Protein AF-A0A2E3C008-F1 (afdb_monomer_lite)

Secondary structure (DSSP, 8-state):
----B---TTSTTTTTTTHHHHHHHHHHHHHHHHT--PPTTEEEEEEEE--GGGGGGSSS--TTGGGGTS-HHHHHHHHH-TT-EEEEEEEE--HHHHTTPPPHHHHHTGGG--EEETTTTEEE-SSSSEEEEEEESPPB---TTHHHHHHTTTTTS-HHHHHHHS--HHHHHHHHHHHHHHHHHHHHHHHTT-EEEEEEE----TT-HHHHHH-TTTT-HHHHHHTTT-TTEEEEEEEEETTEEEEEETTT--EEESSSGGG----S----SSS-----------

Structure (mmCIF, N/CA/C/O backbone):
data_AF-A0A2E3C008-F1
#
_entry.id   AF-A0A2E3C008-F1
#
loop_
_atom_site.group_PDB
_atom_site.id
_atom_site.type_symbol
_atom_site.label_atom_id
_atom_site.label_alt_id
_atom_site.label_comp_id
_atom_site.label_asym_id
_atom_site.label_entity_id
_atom_site.label_seq_id
_atom_site.pdbx_PDB_ins_code
_atom_site.Cartn_x
_atom_site.Cartn_y
_atom_site.Cartn_z
_atom_site.occupancy
_atom_site.B_iso_or_equiv
_atom_site.auth_seq_id
_atom_site.auth_comp_id
_atom_site.auth_asym_id
_atom_site.auth_atom_id
_atom_site.pdbx_PDB_model_num
ATOM 1 N N . MET A 1 1 ? 19.161 6.432 -6.755 1.00 74.94 1 MET A N 1
ATOM 2 C CA . MET A 1 1 ? 18.291 5.270 -6.996 1.00 74.94 1 MET A CA 1
ATOM 3 C C . MET A 1 1 ? 17.769 5.395 -8.418 1.00 74.94 1 MET A C 1
ATOM 5 O O . MET A 1 1 ? 17.479 6.516 -8.822 1.00 74.94 1 MET A O 1
ATOM 9 N N . ASN A 1 2 ? 17.761 4.306 -9.181 1.00 74.88 2 ASN A N 1
ATOM 10 C CA . ASN A 1 2 ? 17.164 4.229 -10.506 1.00 74.88 2 ASN A CA 1
ATOM 11 C C . ASN A 1 2 ? 15.722 3.733 -10.330 1.00 74.88 2 ASN A C 1
ATOM 13 O O . ASN A 1 2 ? 14.885 4.522 -9.920 1.00 74.88 2 ASN A O 1
ATOM 17 N N . PHE A 1 3 ? 15.389 2.465 -10.551 1.00 72.88 3 PHE A N 1
ATOM 18 C CA . PHE A 1 3 ? 13.986 2.044 -10.687 1.00 72.88 3 PHE A CA 1
ATOM 19 C C . PHE A 1 3 ? 13.590 0.935 -9.697 1.00 72.88 3 PHE A C 1
ATOM 21 O O . PHE A 1 3 ? 13.658 -0.239 -10.052 1.00 72.88 3 PHE A O 1
ATOM 28 N N . PRO A 1 4 ? 13.144 1.238 -8.465 1.00 71.94 4 PRO A N 1
ATOM 29 C CA . PRO A 1 4 ? 12.906 0.210 -7.444 1.00 71.94 4 PRO A CA 1
ATOM 30 C C . PRO A 1 4 ? 11.565 -0.545 -7.597 1.00 71.94 4 PRO A C 1
ATOM 32 O O . PRO A 1 4 ? 11.074 -1.126 -6.632 1.00 71.94 4 PRO A O 1
ATOM 35 N N . PHE A 1 5 ? 10.951 -0.554 -8.785 1.00 73.25 5 PHE A N 1
ATOM 36 C CA . PHE A 1 5 ? 9.585 -1.052 -8.996 1.00 73.25 5 PHE A CA 1
ATOM 37 C C . PHE A 1 5 ? 9.497 -2.247 -9.935 1.00 73.25 5 PHE A C 1
ATOM 39 O O . PHE A 1 5 ? 10.283 -2.378 -10.874 1.00 73.25 5 PHE A O 1
ATOM 46 N N . TYR A 1 6 ? 8.435 -3.037 -9.758 1.00 66.81 6 TYR A N 1
ATOM 47 C CA . TYR A 1 6 ? 7.974 -3.960 -10.788 1.00 66.81 6 TYR A CA 1
ATOM 48 C C . TYR A 1 6 ? 7.188 -3.223 -11.881 1.00 66.81 6 TYR A C 1
ATOM 50 O O . TYR A 1 6 ? 6.370 -2.343 -11.605 1.00 66.81 6 TYR A O 1
ATOM 58 N N . LEU A 1 7 ? 7.376 -3.629 -13.134 1.00 62.34 7 LEU A N 1
ATOM 59 C CA . LEU A 1 7 ? 6.647 -3.084 -14.275 1.00 62.34 7 LEU A CA 1
ATOM 60 C C . LEU A 1 7 ? 5.269 -3.741 -14.410 1.00 62.34 7 LEU A C 1
ATOM 62 O O . LEU A 1 7 ? 5.155 -4.873 -14.884 1.00 62.34 7 LEU A O 1
ATOM 66 N N . TYR A 1 8 ? 4.202 -3.041 -14.015 1.00 58.16 8 TYR A N 1
ATOM 67 C CA . TYR A 1 8 ? 2.852 -3.580 -14.182 1.00 58.16 8 TYR A CA 1
ATOM 68 C C . TYR A 1 8 ? 2.479 -3.708 -15.666 1.00 58.16 8 TYR A C 1
ATOM 70 O O . TYR A 1 8 ? 2.581 -2.741 -16.420 1.00 58.16 8 TYR A O 1
ATOM 78 N N . PRO A 1 9 ? 1.989 -4.873 -16.108 1.00 48.56 9 PRO A N 1
ATOM 79 C CA . PRO A 1 9 ? 1.829 -5.180 -17.531 1.00 48.56 9 PRO A CA 1
ATOM 80 C C . PRO A 1 9 ? 0.544 -4.619 -18.164 1.00 48.56 9 PRO A C 1
ATOM 82 O O . PRO A 1 9 ? 0.090 -5.139 -19.180 1.00 48.56 9 PRO A O 1
ATOM 85 N N . ASN A 1 10 ? -0.070 -3.579 -17.593 1.00 43.66 10 ASN A N 1
ATOM 86 C CA . ASN A 1 10 ? -1.383 -3.129 -18.062 1.00 43.66 10 ASN A CA 1
ATOM 87 C C . ASN A 1 10 ? -1.314 -2.172 -19.266 1.00 43.66 10 ASN A C 1
ATOM 89 O O . ASN A 1 10 ? -2.293 -2.062 -19.999 1.00 43.66 10 ASN A O 1
ATOM 93 N N . GLN A 1 11 ? -0.164 -1.537 -19.532 1.00 44.97 11 GLN A N 1
ATOM 94 C CA . GLN A 1 11 ? 0.110 -0.838 -20.793 1.00 44.97 11 GLN A CA 1
ATOM 95 C C . GLN A 1 11 ? 1.609 -0.849 -21.116 1.00 44.97 11 GLN A C 1
ATOM 97 O O . GLN A 1 11 ? 2.462 -0.811 -20.228 1.00 44.97 11 GLN A O 1
ATOM 102 N N . VAL A 1 12 ? 1.928 -0.845 -22.410 1.00 39.41 12 VAL A N 1
ATOM 103 C CA . VAL A 1 12 ? 3.272 -0.520 -22.894 1.00 39.41 12 VAL A CA 1
ATOM 104 C C . VAL A 1 12 ? 3.573 0.907 -22.435 1.00 39.41 12 VAL A C 1
ATOM 106 O O . VAL A 1 12 ? 2.914 1.849 -22.855 1.00 39.41 12 VAL A O 1
ATOM 109 N N . LEU A 1 13 ? 4.553 1.056 -21.552 1.00 47.00 13 LEU A N 1
ATOM 110 C CA . LEU A 1 13 ? 5.081 2.337 -21.085 1.00 47.00 13 LEU A CA 1
ATOM 111 C C . LEU A 1 13 ? 4.307 3.132 -20.004 1.00 47.00 13 LEU A C 1
ATOM 113 O O . LEU A 1 13 ? 4.829 4.153 -19.563 1.00 47.00 13 LEU A O 1
ATOM 117 N N . SER A 1 14 ? 3.167 2.674 -19.463 1.00 48.69 14 SER A N 1
ATOM 118 C CA . SER A 1 14 ? 2.432 3.471 -18.445 1.00 48.69 14 SER A CA 1
ATOM 119 C C . SER A 1 14 ? 3.196 3.677 -17.133 1.00 48.69 14 SER A C 1
ATOM 121 O O . SER A 1 14 ? 3.098 4.736 -16.527 1.00 48.69 14 SER A O 1
ATOM 123 N N . GLY A 1 15 ? 4.002 2.699 -16.707 1.00 52.12 15 GLY A N 1
ATOM 124 C CA . GLY A 1 15 ? 4.862 2.829 -15.521 1.00 52.12 15 GLY A CA 1
ATOM 125 C C . GLY A 1 15 ? 6.078 3.749 -15.713 1.00 52.12 15 GLY A C 1
ATOM 126 O O . GLY A 1 15 ? 6.806 4.007 -14.761 1.00 52.12 15 GLY A O 1
ATOM 127 N N . TYR A 1 16 ? 6.315 4.228 -16.936 1.00 54.66 16 TYR A N 1
ATOM 128 C CA . TYR A 1 16 ? 7.542 4.923 -17.328 1.00 54.66 16 TYR A CA 1
ATOM 129 C C . TYR A 1 16 ? 7.324 6.419 -17.553 1.00 54.66 16 TYR A C 1
ATOM 131 O O . TYR A 1 16 ? 8.276 7.192 -17.530 1.00 54.66 16 TYR A O 1
ATOM 139 N N . THR A 1 17 ? 6.074 6.847 -17.746 1.00 63.66 17 THR A N 1
ATOM 140 C CA . THR A 1 17 ? 5.753 8.247 -18.045 1.00 63.66 17 THR A CA 1
ATOM 141 C C . THR A 1 17 ? 5.894 9.176 -16.841 1.00 63.66 17 THR A C 1
ATOM 143 O O . THR A 1 17 ? 6.022 10.379 -17.036 1.00 63.66 17 THR A O 1
ATOM 146 N N . ASP A 1 18 ? 5.880 8.643 -15.615 1.00 76.50 18 ASP A N 1
ATOM 147 C CA . ASP A 1 18 ? 5.876 9.439 -14.377 1.00 76.50 18 ASP A CA 1
ATOM 148 C C . ASP A 1 18 ? 6.958 9.025 -13.373 1.00 76.50 18 ASP A C 1
ATOM 150 O O . ASP A 1 18 ? 6.846 9.243 -12.169 1.00 76.50 18 ASP A O 1
ATOM 154 N N . TYR A 1 19 ? 8.018 8.397 -13.879 1.00 76.69 19 TYR A N 1
ATOM 155 C CA . TYR A 1 19 ? 9.065 7.775 -13.075 1.00 76.69 19 TYR A CA 1
ATOM 156 C C . TYR A 1 19 ? 9.669 8.701 -12.000 1.00 76.69 19 TYR A C 1
ATOM 158 O O . TYR A 1 19 ? 9.910 8.259 -10.879 1.00 76.69 19 TYR A O 1
ATOM 166 N N . GLU A 1 20 ? 9.884 9.984 -12.307 1.00 83.19 20 GLU A N 1
ATOM 167 C CA . GLU A 1 20 ? 10.426 10.940 -11.331 1.00 83.19 20 GLU A CA 1
ATOM 168 C C . GLU A 1 20 ? 9.477 11.179 -10.151 1.00 83.19 20 GLU A C 1
ATOM 170 O O . GLU A 1 20 ? 9.934 11.349 -9.021 1.00 83.19 20 GLU A O 1
ATOM 175 N N . GLU A 1 21 ? 8.166 11.193 -10.395 1.00 87.31 21 GLU A N 1
ATOM 176 C CA . GLU A 1 21 ? 7.171 11.331 -9.331 1.00 87.31 21 GLU A CA 1
ATOM 177 C C . GLU A 1 21 ? 7.057 10.035 -8.525 1.00 87.31 21 GLU A C 1
ATOM 179 O O . GLU A 1 21 ? 7.048 10.083 -7.297 1.00 87.31 21 GLU A O 1
ATOM 184 N N . TYR A 1 22 ? 7.073 8.876 -9.192 1.00 87.88 22 TYR A N 1
ATOM 185 C CA . TYR A 1 22 ? 7.093 7.574 -8.519 1.00 87.88 22 TYR A CA 1
ATOM 186 C C . TYR A 1 22 ? 8.293 7.424 -7.588 1.00 87.88 22 TYR A C 1
ATOM 188 O O . TYR A 1 22 ? 8.139 6.958 -6.462 1.00 87.88 22 TYR A O 1
ATOM 196 N N . LEU A 1 23 ? 9.477 7.876 -8.010 1.00 89.00 23 LEU A N 1
ATOM 197 C CA . LEU A 1 23 ? 10.670 7.827 -7.172 1.00 89.00 23 LEU A CA 1
ATOM 198 C C . LEU A 1 23 ? 10.492 8.644 -5.885 1.00 89.00 23 LEU A C 1
ATOM 200 O O . LEU A 1 23 ? 10.750 8.129 -4.798 1.00 89.00 23 LEU A O 1
ATOM 204 N N . LYS A 1 24 ? 9.986 9.880 -5.995 1.00 91.94 24 LYS A N 1
ATOM 205 C CA . LYS A 1 24 ? 9.714 10.744 -4.832 1.00 91.94 24 LYS A CA 1
ATOM 206 C C . LYS A 1 24 ? 8.688 10.126 -3.890 1.00 91.94 24 LYS A C 1
ATOM 208 O O . LYS A 1 24 ? 8.875 10.141 -2.678 1.00 91.94 24 LYS A O 1
ATOM 213 N N . GLU A 1 25 ? 7.603 9.585 -4.435 1.00 93.38 25 GLU A N 1
ATOM 214 C CA . GLU A 1 25 ? 6.541 8.968 -3.638 1.00 93.38 25 GLU A CA 1
ATOM 215 C C . GLU A 1 25 ? 7.001 7.676 -2.960 1.00 93.38 25 GLU A C 1
ATOM 217 O O . GLU A 1 25 ? 6.531 7.355 -1.871 1.00 93.38 25 GLU A O 1
ATOM 222 N N . THR A 1 26 ? 7.961 6.968 -3.546 1.00 93.94 26 THR A N 1
ATOM 223 C CA . THR A 1 26 ? 8.577 5.783 -2.942 1.00 93.94 26 THR A CA 1
ATOM 224 C C . THR A 1 26 ? 9.585 6.109 -1.864 1.00 93.94 26 THR A C 1
ATOM 226 O O . THR A 1 26 ? 9.612 5.425 -0.844 1.00 93.94 26 THR A O 1
ATOM 229 N N . GLU A 1 27 ? 10.379 7.159 -2.043 1.00 94.06 27 GLU A N 1
ATOM 230 C CA . GLU A 1 27 ? 11.218 7.684 -0.966 1.00 94.06 27 GLU A CA 1
ATOM 231 C C . GLU A 1 27 ? 10.348 8.170 0.199 1.00 94.06 27 GLU A C 1
ATOM 233 O O . GLU A 1 27 ? 10.627 7.842 1.350 1.00 94.06 27 GLU A O 1
ATOM 238 N N . ARG A 1 28 ? 9.241 8.872 -0.089 1.00 95.88 28 ARG A N 1
ATOM 239 C CA . ARG A 1 28 ? 8.270 9.280 0.934 1.00 95.88 28 ARG A CA 1
ATOM 240 C C . ARG A 1 28 ? 7.658 8.081 1.648 1.00 95.88 28 ARG A C 1
ATOM 242 O O . ARG A 1 28 ? 7.628 8.074 2.869 1.00 95.88 28 ARG A O 1
ATOM 249 N N . LEU A 1 29 ? 7.218 7.065 0.906 1.00 96.50 29 LEU A N 1
ATOM 250 C CA . LEU A 1 29 ? 6.712 5.823 1.485 1.00 96.50 29 LEU A CA 1
ATOM 251 C C . LEU A 1 29 ? 7.740 5.189 2.425 1.00 96.50 29 LEU A C 1
ATOM 253 O O . LEU A 1 29 ? 7.404 4.867 3.555 1.00 96.50 29 LEU A O 1
ATOM 257 N N . TYR A 1 30 ? 8.987 5.030 1.982 1.00 96.62 30 TYR A N 1
ATOM 258 C CA . TYR A 1 30 ? 10.035 4.442 2.812 1.00 96.62 30 TYR A CA 1
ATOM 259 C C . TYR A 1 30 ? 10.309 5.258 4.081 1.00 96.62 30 TYR A C 1
ATOM 261 O O . TYR A 1 30 ? 10.445 4.677 5.155 1.00 96.62 30 TYR A O 1
ATOM 269 N N . ASN A 1 31 ? 10.331 6.588 3.986 1.00 96.69 31 ASN A N 1
ATOM 270 C CA . ASN A 1 31 ? 10.506 7.456 5.152 1.00 96.69 31 ASN A CA 1
ATOM 271 C C . ASN A 1 31 ? 9.323 7.342 6.123 1.00 96.69 31 ASN A C 1
ATOM 273 O O . ASN A 1 31 ? 9.539 7.198 7.323 1.00 96.69 31 ASN A O 1
ATOM 277 N N . ASP A 1 32 ? 8.090 7.327 5.610 1.00 96.75 32 ASP A N 1
ATOM 278 C CA . ASP A 1 32 ? 6.888 7.154 6.430 1.00 96.75 32 ASP A CA 1
ATOM 279 C C . ASP A 1 32 ? 6.894 5.792 7.149 1.00 96.75 32 ASP A C 1
ATOM 281 O O . ASP A 1 32 ? 6.471 5.714 8.299 1.00 96.75 32 ASP A O 1
ATOM 285 N N . LEU A 1 33 ? 7.415 4.732 6.512 1.00 96.00 33 LEU A N 1
ATOM 286 C CA . LEU A 1 33 ? 7.615 3.428 7.155 1.00 96.00 33 LEU A CA 1
ATOM 287 C C . LEU A 1 33 ? 8.688 3.496 8.255 1.00 96.00 33 LEU A C 1
ATOM 289 O O . LEU A 1 33 ? 8.421 3.074 9.376 1.00 96.00 33 LEU A O 1
ATOM 293 N N . CYS A 1 34 ? 9.858 4.083 7.981 1.00 96.31 34 CYS A N 1
ATOM 294 C CA . CYS A 1 34 ? 10.927 4.251 8.980 1.00 96.31 34 CYS A CA 1
ATOM 295 C C . CYS A 1 34 ? 10.459 5.027 10.225 1.00 96.31 34 CYS A C 1
ATOM 297 O O . CYS A 1 34 ? 10.924 4.791 11.341 1.00 96.31 34 CYS A O 1
ATOM 299 N N . GLU A 1 35 ? 9.563 5.996 10.037 1.00 95.81 35 GLU A N 1
ATOM 300 C CA . GLU A 1 35 ? 9.050 6.857 11.105 1.00 95.81 35 GLU A CA 1
ATOM 301 C C . GLU A 1 35 ? 7.753 6.333 11.740 1.00 95.81 35 GLU A C 1
ATOM 303 O O . GLU A 1 35 ? 7.274 6.910 12.727 1.00 95.81 35 GLU A O 1
ATOM 308 N N . TYR A 1 36 ? 7.190 5.241 11.212 1.00 96.19 36 TYR A N 1
ATOM 309 C CA . TYR A 1 36 ? 5.900 4.714 11.633 1.00 96.19 36 TYR A CA 1
ATOM 310 C C . TYR A 1 36 ? 5.924 4.262 13.096 1.00 96.19 36 TYR A C 1
ATOM 312 O O . TYR A 1 36 ? 6.805 3.536 13.560 1.00 96.19 36 TYR A O 1
ATOM 320 N N . LYS A 1 37 ? 4.896 4.670 13.845 1.00 93.56 37 LYS A N 1
ATOM 321 C CA . LYS A 1 37 ? 4.721 4.309 15.254 1.00 93.56 37 LYS A CA 1
ATOM 322 C C . LYS A 1 37 ? 3.348 3.694 15.452 1.00 93.56 37 LYS A C 1
ATOM 324 O O . LYS A 1 37 ? 2.354 4.413 15.545 1.00 93.56 37 LYS A O 1
ATOM 329 N N . SER A 1 38 ? 3.316 2.367 15.567 1.00 92.19 38 SER A N 1
ATOM 330 C CA . SER A 1 38 ? 2.083 1.640 15.870 1.00 92.19 38 SER A CA 1
ATOM 331 C C . SER A 1 38 ? 1.515 2.061 17.221 1.00 92.19 38 SER A C 1
ATOM 333 O O . SER A 1 38 ? 2.244 2.317 18.185 1.00 92.19 38 SER A O 1
ATOM 335 N N . LYS A 1 39 ? 0.188 2.049 17.306 1.00 93.31 39 LYS A N 1
ATOM 336 C CA . LYS A 1 39 ? -0.561 2.174 18.554 1.00 93.31 39 LYS A CA 1
ATOM 337 C C . LYS A 1 39 ? -1.073 0.790 18.989 1.00 93.31 39 LYS A C 1
ATOM 339 O O . LYS A 1 39 ? -1.022 -0.158 18.202 1.00 93.31 39 LYS A O 1
ATOM 344 N N . PRO A 1 40 ? -1.539 0.639 20.242 1.00 91.69 40 PRO A N 1
ATOM 345 C CA . PRO A 1 40 ? -2.297 -0.537 20.660 1.00 91.69 40 PRO A CA 1
ATOM 346 C C . PRO A 1 40 ? -3.519 -0.780 19.770 1.00 91.69 40 PRO A C 1
ATOM 348 O O . PRO A 1 40 ? -4.207 0.171 19.398 1.00 91.69 40 PRO A O 1
ATOM 351 N N . ASN A 1 41 ? -3.810 -2.052 19.481 1.00 90.12 41 ASN A N 1
ATOM 352 C CA . ASN A 1 41 ? -4.979 -2.483 18.706 1.00 90.12 41 ASN A CA 1
ATOM 353 C C . ASN A 1 41 ? -5.075 -1.814 17.319 1.00 90.12 41 ASN A C 1
ATOM 355 O O . ASN A 1 41 ? -6.155 -1.415 16.881 1.00 90.12 41 ASN A O 1
ATOM 359 N N . THR A 1 42 ? -3.936 -1.642 16.643 1.00 94.56 42 THR A N 1
ATOM 360 C CA . THR A 1 42 ? -3.912 -1.113 15.277 1.00 94.56 42 THR A CA 1
ATOM 361 C C . THR A 1 42 ? -4.294 -2.194 14.261 1.00 94.56 42 THR A C 1
ATOM 363 O O . THR A 1 42 ? -3.703 -3.271 14.252 1.00 94.56 42 THR A O 1
ATOM 366 N N . ILE A 1 43 ? -5.226 -1.893 13.358 1.00 94.19 43 ILE A N 1
ATOM 367 C CA . ILE A 1 43 ? -5.336 -2.562 12.061 1.00 94.19 43 ILE A CA 1
ATOM 368 C C . ILE A 1 43 ? -4.485 -1.782 11.068 1.00 94.19 43 ILE A C 1
ATOM 370 O O . ILE A 1 43 ? -4.808 -0.648 10.715 1.00 94.19 43 ILE A O 1
ATOM 374 N N . PHE A 1 44 ? -3.414 -2.410 10.602 1.00 95.62 44 PHE A N 1
ATOM 375 C CA . PHE A 1 44 ? -2.590 -1.882 9.529 1.00 95.62 44 PHE A CA 1
ATOM 376 C C . PHE A 1 44 ? -3.008 -2.534 8.218 1.00 95.62 44 PHE A C 1
ATOM 378 O O . PHE A 1 44 ? -2.837 -3.742 8.035 1.00 95.62 44 PHE A O 1
ATOM 385 N N . GLN A 1 45 ? -3.570 -1.747 7.306 1.00 93.75 45 GLN A N 1
ATOM 386 C CA . GLN A 1 45 ? -4.020 -2.240 6.013 1.00 93.75 45 GLN A CA 1
ATOM 387 C C . GLN A 1 45 ? -3.144 -1.706 4.881 1.00 93.75 45 GLN A C 1
ATOM 389 O O . GLN A 1 45 ? -3.163 -0.522 4.559 1.00 93.75 45 GLN A O 1
ATOM 394 N N . LEU A 1 46 ? -2.438 -2.610 4.215 1.00 93.25 46 LEU A N 1
ATOM 395 C CA . LEU A 1 46 ? -1.659 -2.336 3.020 1.00 93.25 46 LEU A CA 1
ATOM 396 C C . LEU A 1 46 ? -2.501 -2.609 1.773 1.00 93.25 46 LEU A C 1
ATOM 398 O O . LEU A 1 46 ? -2.923 -3.737 1.526 1.00 93.25 46 LEU A O 1
ATOM 402 N N . ILE A 1 47 ? -2.731 -1.591 0.958 1.00 89.06 47 ILE A N 1
ATOM 403 C CA . ILE A 1 47 ? -3.439 -1.709 -0.312 1.00 89.06 47 ILE A CA 1
ATOM 404 C C . ILE A 1 47 ? -2.442 -1.494 -1.441 1.00 89.06 47 ILE A C 1
ATOM 406 O O . ILE A 1 47 ? -1.851 -0.425 -1.542 1.00 89.06 47 ILE A O 1
ATOM 410 N N . ILE A 1 48 ? -2.272 -2.497 -2.300 1.00 86.88 48 ILE A N 1
ATOM 411 C CA . ILE A 1 48 ? -1.294 -2.466 -3.390 1.00 86.88 48 ILE A CA 1
ATOM 412 C C . ILE A 1 48 ? -2.007 -2.576 -4.734 1.00 86.88 48 ILE A C 1
ATOM 414 O O . ILE A 1 48 ? -2.779 -3.505 -4.942 1.00 86.88 48 ILE A O 1
ATOM 418 N N . GLY A 1 49 ? -1.684 -1.706 -5.689 1.00 78.44 49 GLY A N 1
ATOM 419 C CA . GLY A 1 49 ? -2.019 -1.906 -7.103 1.00 78.44 49 GLY A CA 1
ATOM 420 C C . GLY A 1 49 ? -3.053 -0.934 -7.666 1.00 78.44 49 GLY A C 1
ATOM 421 O O . GLY A 1 49 ? -3.216 0.183 -7.180 1.00 78.44 49 GLY A O 1
ATOM 422 N N . ALA A 1 50 ? -3.698 -1.337 -8.763 1.00 73.38 50 ALA A N 1
ATOM 423 C CA . ALA A 1 50 ? -4.596 -0.488 -9.536 1.00 73.38 50 ALA A CA 1
ATOM 424 C C . ALA A 1 50 ? -6.027 -0.571 -8.989 1.00 73.38 50 ALA A C 1
ATOM 426 O O . ALA A 1 50 ? -6.812 -1.432 -9.385 1.00 73.38 50 ALA A O 1
ATOM 427 N N . VAL A 1 51 ? -6.367 0.317 -8.064 1.00 72.94 51 VAL A N 1
ATOM 428 C CA . VAL A 1 51 ? -7.712 0.381 -7.484 1.00 72.94 51 VAL A CA 1
ATOM 429 C C . VAL A 1 51 ? -8.662 1.029 -8.491 1.00 72.94 51 VAL A C 1
ATOM 431 O O . VAL A 1 51 ? -8.262 1.903 -9.262 1.00 72.94 51 VAL A O 1
ATOM 434 N N . MET A 1 52 ? -9.924 0.599 -8.538 1.00 68.88 52 MET A N 1
ATOM 435 C CA . MET A 1 52 ? -10.876 1.015 -9.587 1.00 68.88 52 MET A CA 1
ATOM 436 C C . MET A 1 52 ? -11.408 2.456 -9.424 1.00 68.88 52 MET A C 1
ATOM 438 O O . MET A 1 52 ? -12.528 2.761 -9.820 1.00 68.88 52 MET A O 1
ATOM 442 N N . GLU A 1 53 ? -10.595 3.367 -8.892 1.00 65.38 53 GLU A N 1
ATOM 443 C CA . GLU A 1 53 ? -10.901 4.796 -8.749 1.00 65.38 53 GLU A CA 1
ATOM 444 C C . GLU A 1 53 ? -10.920 5.537 -10.098 1.00 65.38 53 GLU A C 1
ATOM 446 O O . GLU A 1 53 ? -11.587 6.554 -10.234 1.00 65.38 53 GLU A O 1
ATOM 451 N N . GLU A 1 54 ? -10.234 5.028 -11.127 1.00 56.53 54 GLU A N 1
ATOM 452 C CA . GLU A 1 54 ? -10.224 5.621 -12.478 1.00 56.53 54 GLU A CA 1
ATOM 453 C C . GLU A 1 54 ? -11.426 5.206 -13.345 1.00 56.53 54 GLU A C 1
ATOM 455 O O . GLU A 1 54 ? -11.626 5.750 -14.430 1.00 56.53 54 GLU A O 1
ATOM 460 N N . ALA A 1 55 ? -12.257 4.262 -12.888 1.00 52.88 55 ALA A N 1
ATOM 461 C CA . ALA A 1 55 ? -13.384 3.718 -13.655 1.00 52.88 55 ALA A CA 1
ATOM 462 C C . ALA A 1 55 ? -14.608 4.659 -13.742 1.00 52.88 55 ALA A C 1
ATOM 464 O O . ALA A 1 55 ? -15.697 4.212 -14.100 1.00 52.88 55 ALA A O 1
ATOM 465 N N . ILE A 1 56 ? -14.423 5.954 -13.459 1.00 49.38 56 ILE A N 1
ATOM 466 C CA . ILE A 1 56 ? -15.457 7.003 -13.398 1.00 49.38 56 ILE A CA 1
ATOM 467 C C . ILE A 1 56 ? -16.252 7.125 -14.717 1.00 49.38 56 ILE A C 1
ATOM 469 O O . ILE A 1 56 ? -17.380 7.607 -14.702 1.00 49.38 56 ILE A O 1
ATOM 473 N N . ASP A 1 57 ? -15.711 6.646 -15.844 1.00 43.66 57 ASP A N 1
ATOM 474 C CA . ASP A 1 57 ? -16.261 6.890 -17.187 1.00 43.66 57 ASP A CA 1
ATOM 475 C C . ASP A 1 57 ? -16.880 5.658 -17.891 1.00 43.66 57 ASP A C 1
ATOM 477 O O . ASP A 1 57 ? -17.249 5.712 -19.066 1.00 43.66 57 ASP A O 1
ATOM 481 N N . TYR A 1 58 ? -17.018 4.515 -17.206 1.00 44.94 58 TYR A N 1
ATOM 482 C CA . TYR A 1 58 ? -17.643 3.324 -17.797 1.00 44.94 58 TYR A CA 1
ATOM 483 C C . TYR A 1 58 ? -19.080 3.125 -17.305 1.00 44.94 58 TYR A C 1
ATOM 485 O O . TYR A 1 58 ? -19.372 3.263 -16.124 1.00 44.94 58 TYR A O 1
ATOM 493 N N . LYS A 1 59 ? -19.975 2.700 -18.212 1.00 45.88 59 LYS A N 1
ATOM 494 C CA . LYS A 1 59 ? -21.362 2.241 -17.950 1.00 45.88 59 LYS A CA 1
ATOM 495 C C . LYS A 1 59 ? -21.434 0.947 -17.110 1.00 45.88 59 LYS A C 1
ATOM 497 O O . LYS A 1 59 ? -22.267 0.080 -17.369 1.00 45.88 59 LYS A O 1
ATOM 502 N N . VAL A 1 60 ? -20.497 0.754 -16.192 1.00 52.09 60 VAL A N 1
ATOM 503 C CA . VAL A 1 60 ? -20.461 -0.351 -15.240 1.00 52.09 60 VAL A CA 1
ATOM 504 C C . VAL A 1 60 ? -21.083 0.177 -13.957 1.00 52.09 60 VAL A C 1
ATOM 506 O O . VAL A 1 60 ? -20.764 1.280 -13.528 1.00 52.09 60 VAL A O 1
ATOM 509 N N . ASP A 1 61 ? -21.996 -0.585 -13.367 1.00 51.50 61 ASP A N 1
ATOM 510 C CA . ASP A 1 61 ? -22.538 -0.268 -12.051 1.00 51.50 61 ASP A CA 1
ATOM 511 C C . ASP A 1 61 ? -21.406 -0.359 -11.008 1.00 51.50 61 ASP A C 1
ATOM 513 O O . ASP A 1 61 ? -20.951 -1.446 -10.639 1.00 51.50 61 ASP A O 1
ATOM 517 N N . ILE A 1 62 ? -20.887 0.810 -10.624 1.00 57.72 62 ILE A N 1
ATOM 518 C CA . ILE A 1 62 ? -19.729 1.006 -9.739 1.00 57.72 62 ILE A CA 1
ATOM 519 C C . ILE A 1 62 ? -20.145 1.255 -8.284 1.00 57.72 62 ILE A C 1
ATOM 521 O O . ILE A 1 62 ? -19.303 1.657 -7.480 1.00 57.72 62 ILE A O 1
ATOM 525 N N . ASN A 1 63 ? -21.413 1.010 -7.923 1.00 57.47 63 ASN A N 1
ATOM 526 C CA . ASN A 1 63 ? -22.009 1.452 -6.654 1.00 57.47 63 ASN A CA 1
ATOM 527 C C . ASN A 1 63 ? -21.265 1.004 -5.376 1.00 57.47 63 ASN A C 1
ATOM 529 O O . ASN A 1 63 ? -21.486 1.579 -4.3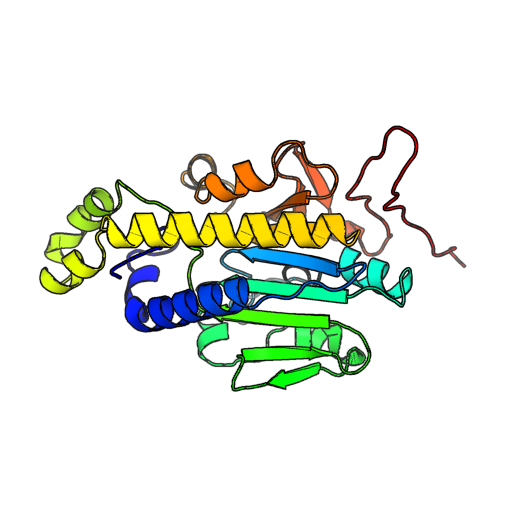17 1.00 57.47 63 ASN A O 1
ATOM 533 N N . ASN A 1 64 ? -20.321 0.061 -5.454 1.00 68.06 64 ASN A N 1
ATOM 534 C CA . ASN A 1 64 ? -19.534 -0.406 -4.310 1.00 68.06 64 ASN A CA 1
ATOM 535 C C . ASN A 1 64 ? -18.024 -0.559 -4.577 1.00 68.06 64 ASN A C 1
ATOM 537 O O . ASN A 1 64 ? -17.332 -1.190 -3.784 1.00 68.06 64 ASN A O 1
ATOM 541 N N . HIS A 1 65 ? -17.460 -0.011 -5.662 1.00 71.50 65 HIS A N 1
ATOM 542 C CA . HIS A 1 65 ? -16.020 -0.204 -5.963 1.00 71.50 65 HIS A CA 1
ATOM 543 C C . HIS A 1 65 ? -15.103 0.428 -4.920 1.00 71.50 65 HIS A C 1
ATOM 545 O O . HIS A 1 65 ? -14.046 -0.114 -4.608 1.00 71.50 65 HIS A O 1
ATOM 551 N N . TRP A 1 66 ? -15.560 1.509 -4.300 1.00 77.69 66 TRP A N 1
ATOM 552 C CA . TRP A 1 66 ? -14.890 2.151 -3.177 1.00 77.69 66 TRP A CA 1
ATOM 553 C C . TRP A 1 66 ? -14.647 1.197 -1.989 1.00 77.69 66 TRP A C 1
ATOM 555 O O . TRP A 1 66 ? -13.730 1.420 -1.197 1.00 77.69 66 TRP A O 1
ATOM 565 N N . ARG A 1 67 ? -15.400 0.086 -1.885 1.00 78.50 67 ARG A N 1
ATOM 566 C CA . ARG A 1 67 ? -15.201 -0.972 -0.877 1.00 78.50 67 ARG A CA 1
ATOM 567 C C . ARG A 1 67 ? -13.885 -1.732 -1.031 1.00 78.50 67 ARG A C 1
ATOM 569 O O . ARG A 1 67 ? -13.471 -2.398 -0.090 1.00 78.50 67 ARG A O 1
ATOM 576 N N . GLN A 1 68 ? -13.203 -1.612 -2.170 1.00 74.94 68 GLN A N 1
ATOM 577 C CA . GLN A 1 68 ? -11.807 -2.046 -2.308 1.00 74.94 68 GLN A CA 1
ATOM 578 C C . GLN A 1 68 ? -10.896 -1.281 -1.335 1.00 74.94 68 GLN A C 1
ATOM 580 O O . GLN A 1 68 ? -9.974 -1.835 -0.738 1.00 74.94 68 GLN A O 1
ATOM 585 N N . LEU A 1 69 ? -11.162 0.010 -1.158 1.00 79.00 69 LEU A N 1
ATOM 586 C CA . LEU A 1 69 ? -10.363 0.877 -0.304 1.00 79.00 69 LEU A CA 1
ATOM 587 C C . LEU A 1 69 ? -10.843 0.855 1.143 1.00 79.00 69 LEU A C 1
ATOM 589 O O . LEU A 1 69 ? -10.022 0.896 2.056 1.00 79.00 69 LEU A O 1
ATOM 593 N N . PHE A 1 70 ? -12.157 0.733 1.342 1.00 83.00 70 PHE A N 1
ATOM 594 C CA . PHE A 1 70 ? -12.773 0.729 2.666 1.00 83.00 70 PHE A CA 1
ATOM 595 C C . PHE A 1 70 ? -13.816 -0.398 2.824 1.00 83.00 70 PHE A C 1
ATOM 597 O O . PHE A 1 70 ? -15.027 -0.182 2.694 1.00 83.00 70 PHE A O 1
ATOM 604 N N . PRO A 1 71 ? -13.359 -1.642 3.028 1.00 78.44 71 PRO A N 1
ATOM 605 C CA . PRO A 1 71 ? -14.231 -2.812 3.100 1.00 78.44 71 PRO A CA 1
ATOM 606 C C . PRO A 1 71 ? -15.003 -2.897 4.423 1.00 78.44 71 PRO A C 1
ATOM 608 O O . PRO A 1 71 ? -14.530 -2.459 5.468 1.00 78.44 71 PRO A O 1
ATOM 611 N N . PHE A 1 72 ? -16.167 -3.554 4.385 1.00 76.12 72 PHE A N 1
ATOM 612 C CA . PHE A 1 72 ? -17.083 -3.704 5.527 1.00 76.12 72 PHE A CA 1
ATOM 613 C C . PHE A 1 72 ? -16.445 -4.258 6.805 1.00 76.12 72 PHE A C 1
ATOM 615 O O . PHE A 1 72 ? -16.872 -3.919 7.903 1.00 76.12 72 PHE A O 1
ATOM 622 N N . TYR A 1 73 ? -15.421 -5.108 6.692 1.00 75.62 73 TYR A N 1
ATOM 623 C CA . TYR A 1 73 ? -14.764 -5.663 7.875 1.00 75.62 73 TYR A CA 1
ATOM 624 C C . TYR A 1 73 ? -14.061 -4.589 8.721 1.00 75.62 73 TYR A C 1
ATOM 626 O O . TYR A 1 73 ? -13.922 -4.785 9.925 1.00 75.62 73 TYR A O 1
ATOM 634 N N . LEU A 1 74 ? -13.634 -3.467 8.123 1.00 83.19 74 LEU A N 1
ATOM 635 C CA . LEU A 1 74 ? -13.062 -2.344 8.870 1.00 83.19 74 LEU A CA 1
ATOM 636 C C . LEU A 1 74 ? -14.144 -1.603 9.652 1.00 83.19 74 LEU A C 1
ATOM 638 O O . LEU A 1 74 ? -13.959 -1.326 10.830 1.00 83.19 74 LEU A O 1
ATOM 642 N N . GLU A 1 75 ? -15.279 -1.320 9.010 1.00 81.50 75 GLU A N 1
ATOM 643 C CA . GLU A 1 75 ? -16.418 -0.647 9.649 1.00 81.50 75 GLU A CA 1
ATOM 644 C C . GLU A 1 75 ? -16.933 -1.443 10.831 1.00 81.50 75 GLU A C 1
ATOM 646 O O . GLU A 1 75 ? -17.005 -0.938 11.945 1.00 81.50 75 GLU A O 1
ATOM 651 N N . TYR A 1 76 ? -17.188 -2.727 10.601 1.00 76.62 76 TYR A N 1
ATOM 652 C CA . TYR A 1 76 ? -17.631 -3.628 11.646 1.00 76.62 76 TYR A CA 1
ATOM 653 C C . TYR A 1 76 ? -16.623 -3.691 12.807 1.00 76.62 76 TYR A C 1
ATOM 655 O O . TYR A 1 76 ? -17.003 -3.754 13.979 1.00 76.62 76 TYR A O 1
ATOM 663 N N . HIS A 1 77 ? -15.320 -3.654 12.508 1.00 80.88 77 HIS A N 1
ATOM 664 C CA . HIS A 1 77 ? -14.301 -3.629 13.550 1.00 80.88 77 HIS A CA 1
ATOM 665 C C . HIS A 1 77 ? -14.360 -2.348 14.390 1.00 80.88 77 HIS A C 1
ATOM 667 O O . HIS A 1 77 ? -14.272 -2.446 15.611 1.00 80.88 77 HIS A O 1
ATOM 673 N N . LEU A 1 78 ? -14.546 -1.181 13.765 1.00 83.19 78 LEU A N 1
ATOM 674 C CA . LEU A 1 78 ? -14.708 0.099 14.466 1.00 83.19 78 LEU A CA 1
ATOM 675 C C . LEU A 1 78 ? -15.955 0.101 15.357 1.00 83.19 78 LEU A C 1
ATOM 677 O O . LEU A 1 78 ? -15.878 0.481 16.522 1.00 83.19 78 LEU A O 1
ATOM 681 N N . GLU A 1 79 ? -17.080 -0.398 14.843 1.00 81.31 79 GLU A N 1
ATOM 682 C CA . GLU A 1 79 ? -18.344 -0.493 15.586 1.00 81.31 79 GLU A CA 1
ATOM 683 C C . GLU A 1 79 ? -18.234 -1.391 16.827 1.00 81.31 79 GLU A C 1
ATOM 685 O O . GLU A 1 79 ? -18.854 -1.125 17.858 1.00 81.31 79 GLU A O 1
ATOM 690 N N . THR A 1 80 ? -17.435 -2.457 16.746 1.00 79.44 80 THR A N 1
ATOM 691 C CA . THR A 1 80 ? -17.269 -3.425 17.841 1.00 79.44 80 THR A CA 1
ATOM 692 C C . THR A 1 80 ? -16.088 -3.137 18.762 1.00 79.44 80 THR A C 1
ATOM 694 O O . THR A 1 80 ? -16.053 -3.653 19.879 1.00 79.44 80 THR A O 1
ATOM 697 N N . ASN A 1 81 ? -15.135 -2.305 18.335 1.00 80.62 81 ASN A N 1
ATOM 698 C CA . ASN A 1 81 ? -13.918 -1.996 19.078 1.00 80.62 81 ASN A CA 1
ATOM 699 C C . ASN A 1 81 ? -13.636 -0.486 19.046 1.00 80.62 81 ASN A C 1
ATOM 701 O O . ASN A 1 81 ? -12.827 0.009 18.266 1.00 80.62 81 ASN A O 1
ATOM 705 N N . THR A 1 82 ? -14.245 0.249 19.976 1.00 78.06 82 THR A N 1
ATOM 706 C CA . THR A 1 82 ? -14.163 1.723 20.057 1.00 78.06 82 THR A CA 1
ATOM 707 C C . THR A 1 82 ? -12.767 2.286 20.359 1.00 78.06 82 THR A C 1
ATOM 709 O O . THR A 1 82 ? -12.557 3.492 20.280 1.00 78.06 82 THR A O 1
ATOM 712 N N . ASN A 1 83 ? -11.799 1.434 20.713 1.00 85.94 83 ASN A N 1
ATOM 713 C CA . ASN A 1 83 ? -10.407 1.822 20.983 1.00 85.94 83 ASN A CA 1
ATOM 714 C C . ASN A 1 83 ? -9.437 1.398 19.871 1.00 85.94 83 ASN A C 1
ATOM 716 O O . ASN A 1 83 ? -8.219 1.423 20.078 1.00 85.94 83 ASN A O 1
ATOM 720 N N . SER A 1 84 ? -9.954 0.957 18.728 1.00 89.62 84 SER A N 1
ATOM 721 C CA . SER A 1 84 ? -9.125 0.526 17.611 1.00 89.62 84 SER A CA 1
ATOM 722 C C . SER A 1 84 ? -8.537 1.704 16.852 1.00 89.62 84 SER A C 1
ATOM 724 O O . SER A 1 84 ? -9.121 2.785 16.779 1.00 89.62 84 SER A O 1
ATOM 726 N N . ASN A 1 85 ? -7.356 1.479 16.286 1.00 94.44 85 ASN A N 1
ATOM 727 C CA . ASN A 1 85 ? -6.693 2.415 15.387 1.00 94.44 85 ASN A CA 1
ATOM 728 C C . ASN A 1 85 ? -6.635 1.767 14.006 1.00 94.44 85 ASN A C 1
ATOM 730 O O . ASN A 1 85 ? -6.318 0.586 13.908 1.00 94.44 85 ASN A O 1
ATOM 734 N N . ILE A 1 86 ? -6.935 2.503 12.944 1.00 95.12 86 ILE A N 1
ATOM 735 C CA . ILE A 1 86 ? -6.859 1.986 11.577 1.00 95.12 86 ILE A CA 1
ATOM 736 C C . ILE A 1 86 ? -5.900 2.863 10.788 1.00 95.12 86 ILE A C 1
ATOM 738 O O . ILE A 1 86 ? -6.166 4.045 10.590 1.00 95.12 86 ILE A O 1
ATOM 742 N N . ASP A 1 87 ? -4.814 2.270 10.305 1.00 96.62 87 ASP A N 1
ATOM 743 C CA . ASP A 1 87 ? -3.868 2.931 9.413 1.00 96.62 87 ASP A CA 1
ATOM 744 C C . ASP A 1 87 ? -3.874 2.203 8.066 1.00 96.62 87 ASP A C 1
ATOM 746 O O . ASP A 1 87 ? -3.528 1.024 7.969 1.00 96.62 87 ASP A O 1
ATOM 750 N N . ILE A 1 88 ? -4.301 2.901 7.016 1.00 95.56 88 ILE A N 1
ATOM 751 C CA . ILE A 1 88 ? -4.387 2.376 5.654 1.00 95.56 88 ILE A CA 1
ATOM 752 C C . ILE A 1 88 ? -3.269 3.000 4.823 1.00 95.56 88 ILE A C 1
ATOM 754 O O . ILE A 1 88 ? -3.220 4.216 4.656 1.00 95.56 88 ILE A O 1
ATOM 758 N N . PHE A 1 89 ? -2.403 2.167 4.255 1.00 96.00 89 PHE A N 1
ATOM 759 C CA . PHE A 1 89 ? -1.375 2.561 3.296 1.00 96.00 89 PHE A CA 1
ATOM 760 C C . PHE A 1 89 ? -1.831 2.157 1.895 1.00 96.00 89 PHE A C 1
ATOM 762 O O . PHE A 1 89 ? -1.795 0.983 1.531 1.00 96.00 89 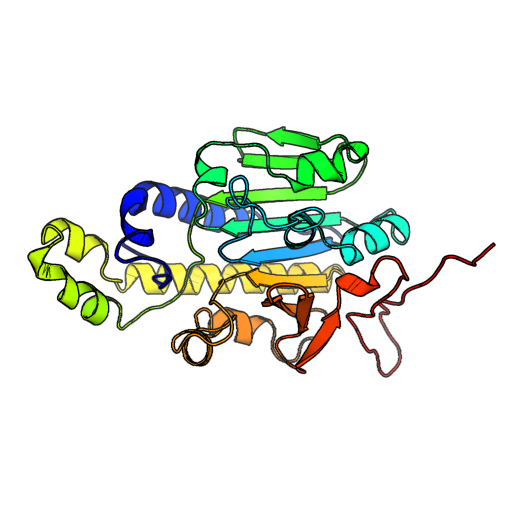PHE A O 1
ATOM 769 N N . LEU A 1 90 ? -2.279 3.133 1.109 1.00 92.38 90 LEU A N 1
ATOM 770 C CA . LEU A 1 90 ? -2.725 2.961 -0.268 1.00 92.38 90 LEU A CA 1
ATOM 771 C C . LEU A 1 90 ? -1.587 3.270 -1.236 1.00 92.38 90 LEU A C 1
ATOM 773 O O . LEU A 1 90 ? -1.250 4.430 -1.445 1.00 92.38 90 LEU A O 1
ATOM 777 N N . ILE A 1 91 ? -1.014 2.236 -1.844 1.00 91.38 91 ILE A N 1
ATOM 778 C CA . ILE A 1 91 ? 0.125 2.330 -2.759 1.00 91.38 91 ILE A CA 1
ATOM 779 C C . ILE A 1 91 ? -0.344 1.947 -4.154 1.00 91.38 91 ILE A C 1
ATOM 781 O O . ILE A 1 91 ? -0.629 0.781 -4.448 1.00 91.38 91 ILE A O 1
ATOM 785 N N . SER A 1 92 ? -0.470 2.954 -5.009 1.00 86.62 92 SER A N 1
ATOM 786 C CA . SER A 1 92 ? -1.124 2.796 -6.295 1.00 86.62 92 SER A CA 1
ATOM 787 C C . SER A 1 92 ? -0.545 3.724 -7.360 1.00 86.62 92 SER A C 1
ATOM 789 O O . SER A 1 92 ? -0.395 4.919 -7.116 1.00 86.62 92 SER A O 1
ATOM 791 N N . PRO A 1 93 ? -0.293 3.230 -8.585 1.00 82.44 93 PRO A N 1
ATOM 792 C CA . PRO A 1 93 ? 0.155 4.063 -9.694 1.00 82.44 93 PRO A CA 1
ATOM 793 C C . PRO A 1 93 ? -1.001 4.770 -10.425 1.00 82.44 93 PRO A C 1
ATOM 795 O O . PRO A 1 93 ? -0.773 5.303 -11.509 1.00 82.44 93 PRO A O 1
ATOM 798 N N . ASN A 1 94 ? -2.240 4.749 -9.907 1.00 80.81 94 ASN A N 1
ATOM 799 C CA . ASN A 1 94 ? -3.382 5.405 -10.554 1.00 80.81 94 ASN A CA 1
ATOM 800 C C . ASN A 1 94 ? -3.247 6.940 -10.517 1.00 80.81 94 ASN A C 1
ATOM 802 O O . ASN A 1 94 ? -3.085 7.543 -9.453 1.00 80.81 94 ASN A O 1
ATOM 806 N N . ILE A 1 95 ? -3.379 7.592 -11.675 1.00 79.69 95 ILE A N 1
ATOM 807 C CA . ILE A 1 95 ? -3.156 9.036 -11.872 1.00 79.69 95 ILE A CA 1
ATOM 808 C C . ILE A 1 95 ? -4.120 9.909 -11.059 1.00 79.69 95 ILE A C 1
ATOM 810 O O . ILE A 1 95 ? -3.827 11.067 -10.754 1.00 79.69 95 ILE A O 1
ATOM 814 N N . VAL A 1 96 ? -5.261 9.345 -10.662 1.00 78.94 96 VAL A N 1
ATOM 815 C CA . VAL A 1 96 ? -6.234 9.985 -9.768 1.00 78.94 96 VAL A CA 1
ATOM 816 C C . VAL A 1 96 ? -5.591 10.460 -8.456 1.00 78.94 96 VAL A C 1
ATOM 818 O O . VAL A 1 96 ? -5.905 11.552 -7.977 1.00 78.94 96 VAL A O 1
ATOM 821 N N . PHE A 1 97 ? -4.617 9.709 -7.927 1.00 84.06 97 PHE A N 1
ATOM 822 C CA . PHE A 1 97 ? -3.929 10.040 -6.678 1.00 84.06 97 PHE A CA 1
ATOM 823 C C . PHE A 1 97 ? -2.851 11.108 -6.845 1.00 84.06 97 PHE A C 1
ATOM 825 O O . PHE A 1 97 ? -2.624 11.892 -5.923 1.00 84.06 97 PHE A O 1
ATOM 832 N N . LYS A 1 98 ? -2.248 11.215 -8.036 1.00 84.88 98 LYS A N 1
ATOM 833 C CA . LYS A 1 98 ? -1.327 12.312 -8.366 1.00 84.88 98 LYS A CA 1
ATOM 834 C C . LYS A 1 98 ? -2.027 13.665 -8.310 1.00 84.88 98 LYS A C 1
ATOM 836 O O . LYS A 1 98 ? -1.505 14.625 -7.755 1.00 84.88 98 LYS A O 1
ATOM 841 N N . ASN A 1 99 ? -3.221 13.739 -8.890 1.00 78.62 99 ASN A N 1
ATOM 842 C CA . ASN A 1 99 ? -3.935 14.998 -9.098 1.00 78.62 99 ASN A CA 1
ATOM 843 C C . ASN A 1 99 ? -4.748 15.454 -7.876 1.00 78.62 99 ASN A C 1
ATOM 845 O O . ASN A 1 99 ? -5.572 16.360 -8.000 1.00 78.62 99 ASN A O 1
ATOM 849 N N . HIS A 1 100 ? -4.544 14.831 -6.708 1.00 70.62 100 HIS A N 1
ATOM 850 C CA . HIS A 1 100 ? -5.305 15.097 -5.482 1.00 70.62 100 HIS A CA 1
ATOM 851 C C . HIS A 1 100 ? -6.824 15.043 -5.690 1.00 70.62 100 HIS A C 1
ATOM 853 O O . HIS A 1 100 ? -7.582 15.779 -5.051 1.00 70.62 100 HIS A O 1
ATOM 859 N N . ILE A 1 101 ? -7.278 14.184 -6.605 1.00 80.00 101 ILE A N 1
ATOM 860 C CA . ILE A 1 101 ? -8.701 13.943 -6.783 1.00 80.00 101 ILE A CA 1
ATOM 861 C C . ILE A 1 101 ? -9.172 13.189 -5.544 1.00 80.00 101 ILE A C 1
ATOM 863 O O . ILE A 1 101 ? -8.566 12.200 -5.134 1.00 80.00 101 ILE A O 1
ATOM 867 N N . LYS A 1 102 ? -10.243 13.694 -4.927 1.00 83.62 102 LYS A N 1
ATOM 868 C CA . LYS A 1 102 ? -10.820 13.102 -3.722 1.00 83.62 102 LYS A CA 1
ATOM 869 C C . LYS A 1 102 ? -11.264 11.661 -4.029 1.00 83.62 102 LYS A C 1
ATOM 871 O O . LYS A 1 102 ? -12.148 11.509 -4.874 1.00 83.62 102 LYS A O 1
ATOM 876 N N . PRO A 1 103 ? -10.711 10.639 -3.349 1.00 84.00 103 PRO A N 1
ATOM 877 C CA . PRO A 1 103 ? -11.090 9.251 -3.594 1.00 84.00 103 PRO A CA 1
ATOM 878 C C . PRO A 1 103 ? -12.573 8.997 -3.312 1.00 84.00 103 PRO A C 1
ATOM 880 O O . PRO A 1 103 ? -13.161 9.612 -2.413 1.00 84.00 103 PRO A O 1
ATOM 883 N N . THR A 1 104 ? -13.178 8.061 -4.037 1.00 82.50 104 THR A N 1
ATOM 884 C CA . THR A 1 104 ? -14.615 7.773 -3.942 1.00 82.50 104 THR A CA 1
ATOM 885 C C . THR A 1 104 ? -15.027 7.286 -2.553 1.00 82.50 104 THR A C 1
ATOM 887 O O . THR A 1 104 ? -16.083 7.692 -2.060 1.00 82.50 104 THR A O 1
ATOM 890 N N . PHE A 1 105 ? -14.173 6.519 -1.865 1.00 84.00 105 PHE A N 1
ATOM 891 C CA . PHE A 1 105 ? -14.462 6.047 -0.506 1.00 84.00 105 PHE A CA 1
ATOM 892 C C . PHE A 1 105 ? -14.625 7.194 0.497 1.00 84.00 105 PHE A C 1
ATOM 894 O O . PHE A 1 105 ? -15.463 7.090 1.385 1.00 84.00 105 PHE A O 1
ATOM 901 N N . ILE A 1 106 ? -13.913 8.317 0.335 1.00 88.25 106 ILE A N 1
ATOM 902 C CA . ILE A 1 106 ? -14.058 9.489 1.217 1.00 88.25 106 ILE A CA 1
ATOM 903 C C . ILE A 1 106 ? -15.458 10.109 1.073 1.00 88.25 106 ILE A C 1
ATOM 905 O O . ILE A 1 106 ? -16.009 10.646 2.033 1.00 88.25 106 ILE A O 1
ATOM 909 N N . ASN A 1 107 ? -16.047 10.067 -0.128 1.00 85.50 107 ASN A N 1
ATOM 910 C CA . ASN A 1 107 ? -17.426 10.518 -0.340 1.00 85.50 107 ASN A CA 1
ATOM 911 C C . ASN A 1 107 ? -18.437 9.510 0.211 1.00 85.50 107 ASN A C 1
ATOM 913 O O . ASN A 1 107 ? -19.392 9.914 0.865 1.00 85.50 107 ASN A O 1
ATOM 917 N N . ALA A 1 108 ? -18.218 8.217 -0.035 1.00 84.00 108 ALA A N 1
ATOM 918 C CA . ALA A 1 108 ? -19.118 7.159 0.415 1.00 84.00 108 ALA A CA 1
ATOM 919 C C . ALA A 1 108 ? -19.141 7.003 1.945 1.00 84.00 108 ALA A C 1
ATOM 921 O O . ALA A 1 108 ? -20.161 6.626 2.512 1.00 84.00 108 ALA A O 1
ATOM 922 N N . THR A 1 109 ? -18.037 7.353 2.610 1.00 87.88 109 THR A N 1
ATOM 923 C CA . THR A 1 109 ? -17.870 7.278 4.067 1.00 87.88 109 THR A CA 1
ATOM 924 C C . THR A 1 109 ? -17.838 8.659 4.724 1.00 87.88 109 THR A C 1
ATOM 926 O O . THR A 1 109 ? -17.104 8.906 5.680 1.00 87.88 109 THR A O 1
ATOM 929 N N . SER A 1 110 ? -18.616 9.613 4.202 1.00 90.56 110 SER A N 1
ATOM 930 C CA . SER A 1 110 ? -18.571 11.011 4.656 1.00 90.56 110 SER A CA 1
ATOM 931 C C . SER A 1 110 ? -18.934 11.210 6.132 1.00 90.56 110 SER A C 1
ATOM 933 O O . SER A 1 110 ? -18.575 12.237 6.703 1.00 90.56 110 SER A O 1
ATOM 935 N N . TYR A 1 111 ? -19.621 10.244 6.750 1.00 91.88 111 TYR A N 1
ATOM 936 C CA . TYR A 1 111 ? -19.938 10.237 8.183 1.00 91.88 111 TYR A CA 1
ATOM 937 C C . TYR A 1 111 ? -18.698 10.167 9.082 1.00 91.88 111 TYR A C 1
ATOM 939 O O . TYR A 1 111 ? -18.806 10.518 10.250 1.00 91.88 111 TYR A O 1
ATOM 947 N N . TYR A 1 112 ? -17.523 9.809 8.550 1.00 92.94 112 TYR A N 1
ATOM 948 C CA . TYR A 1 112 ? -16.267 9.895 9.299 1.00 92.94 112 TYR A CA 1
ATOM 949 C C . TYR A 1 112 ? -15.657 11.309 9.357 1.00 92.94 112 TYR A C 1
ATOM 951 O O . TYR A 1 112 ? -14.630 11.512 10.000 1.00 92.94 112 TYR A O 1
ATOM 959 N N . GLU A 1 113 ? -16.278 12.307 8.718 1.00 95.88 113 GLU A N 1
ATOM 960 C CA . GLU A 1 113 ? -15.829 13.709 8.755 1.00 95.88 113 GLU A CA 1
ATOM 961 C C . GLU A 1 113 ? -14.357 13.903 8.333 1.00 95.88 113 GLU A C 1
ATOM 963 O O . GLU A 1 113 ? -13.550 14.559 8.991 1.00 95.88 113 GLU A O 1
ATOM 968 N N . TRP A 1 114 ? -13.991 13.320 7.194 1.00 95.75 114 TRP A N 1
ATOM 969 C CA . TRP A 1 114 ? -12.619 13.327 6.694 1.00 95.75 114 TRP A CA 1
ATOM 970 C C . TRP A 1 114 ? -12.005 14.722 6.522 1.00 95.75 114 TRP A C 1
ATOM 972 O O . TRP A 1 114 ? -12.556 15.598 5.847 1.00 95.75 114 TRP A O 1
ATOM 982 N N . LYS A 1 115 ? -10.775 14.873 7.014 1.00 96.38 115 LYS A N 1
ATOM 983 C CA . LYS A 1 115 ? -9.871 15.988 6.716 1.00 96.38 115 LYS A CA 1
ATOM 984 C C . LYS A 1 115 ? -8.674 15.499 5.911 1.00 96.38 115 LYS A C 1
ATOM 986 O O . LYS A 1 115 ? -8.289 14.340 6.003 1.00 96.38 115 LYS A O 1
ATOM 991 N N . TYR A 1 116 ? -8.095 16.392 5.112 1.00 95.19 116 TYR A N 1
ATOM 992 C CA . TYR A 1 116 ? -6.932 16.096 4.277 1.00 95.19 116 TYR A CA 1
ATOM 993 C C . TYR A 1 116 ? -5.760 16.992 4.661 1.00 95.19 116 TYR A C 1
ATOM 995 O O . TYR A 1 116 ? -5.877 18.220 4.624 1.00 95.19 116 TYR A O 1
ATOM 1003 N N . ASP A 1 117 ? -4.631 16.377 4.995 1.00 94.38 117 ASP A N 1
ATOM 1004 C CA . ASP A 1 117 ? -3.355 17.062 5.142 1.00 94.38 117 ASP A CA 1
ATOM 1005 C C . ASP A 1 117 ? -2.578 16.987 3.822 1.00 94.38 117 ASP A C 1
ATOM 1007 O O . ASP A 1 117 ? -2.172 15.920 3.360 1.00 94.38 117 ASP A O 1
ATOM 1011 N N . LYS A 1 118 ? -2.365 18.155 3.209 1.00 90.50 118 LYS A N 1
ATOM 1012 C CA . LYS A 1 118 ? -1.648 18.283 1.935 1.00 90.50 118 LYS A CA 1
ATOM 1013 C C . LYS A 1 118 ? -0.157 17.982 2.058 1.00 90.50 118 LYS A C 1
ATOM 1015 O O . LYS A 1 118 ? 0.436 17.579 1.063 1.00 90.50 118 LYS A O 1
ATOM 1020 N N . ASN A 1 119 ? 0.440 18.194 3.231 1.00 89.31 119 ASN A N 1
ATOM 1021 C CA . ASN A 1 119 ? 1.878 18.020 3.428 1.00 89.31 119 ASN A CA 1
ATOM 1022 C C . ASN A 1 119 ? 2.237 16.534 3.476 1.00 89.31 119 ASN A C 1
ATOM 1024 O O . ASN A 1 119 ? 3.180 16.100 2.825 1.00 89.31 119 ASN A O 1
ATOM 1028 N N . THR A 1 120 ? 1.441 15.761 4.212 1.00 90.19 120 THR A N 1
ATOM 1029 C CA . THR A 1 120 ? 1.621 14.315 4.399 1.00 90.19 120 THR A CA 1
ATOM 1030 C C . THR A 1 120 ? 0.807 13.480 3.408 1.00 90.19 120 THR A C 1
ATOM 1032 O O . THR A 1 120 ? 0.859 12.254 3.450 1.00 90.19 120 THR A O 1
ATOM 1035 N N . LYS A 1 121 ? 0.020 14.123 2.530 1.00 93.44 121 LYS A N 1
ATOM 1036 C CA . LYS A 1 121 ? -0.912 13.479 1.586 1.00 93.44 121 LYS A CA 1
ATOM 1037 C C . LYS A 1 121 ? -1.801 12.427 2.269 1.00 93.44 121 LYS A C 1
ATOM 1039 O O . LYS A 1 121 ? -2.032 11.340 1.739 1.00 93.44 121 LYS A O 1
ATOM 1044 N N . THR A 1 122 ? -2.290 12.760 3.462 1.00 94.56 122 THR A N 1
ATOM 1045 C CA . THR A 1 122 ? -3.013 11.835 4.342 1.00 94.56 122 THR A CA 1
ATOM 1046 C C . THR A 1 122 ? -4.434 12.326 4.586 1.00 94.56 122 THR A C 1
ATOM 1048 O O . THR A 1 122 ? -4.657 13.499 4.897 1.00 94.56 122 THR A O 1
ATOM 1051 N N . TYR A 1 123 ? -5.405 11.424 4.456 1.00 95.44 123 TYR A N 1
ATOM 1052 C CA . TYR A 1 123 ? -6.758 11.641 4.959 1.00 95.44 123 TYR A CA 1
ATOM 1053 C C . TYR A 1 123 ? -6.862 11.115 6.386 1.00 95.44 123 TYR A C 1
ATOM 1055 O O . TYR A 1 123 ? -6.394 10.018 6.666 1.00 95.44 123 TYR A O 1
ATOM 1063 N N . TYR A 1 124 ? -7.501 11.867 7.274 1.00 96.56 124 TYR A N 1
ATOM 1064 C CA . TYR A 1 124 ? -7.770 11.426 8.639 1.00 96.56 124 TYR A CA 1
ATOM 1065 C C . TYR A 1 124 ? -9.218 11.712 9.026 1.00 96.56 124 TYR A C 1
ATOM 1067 O O . TYR A 1 124 ? -9.786 12.739 8.641 1.00 96.56 124 TYR A O 1
ATOM 1075 N N . SER A 1 125 ? -9.820 10.779 9.755 1.00 96.06 125 SER A N 1
ATOM 1076 C CA . SER A 1 125 ? -11.155 10.938 10.330 1.00 96.06 125 SER A CA 1
ATOM 1077 C C . SER A 1 125 ? -11.089 11.840 11.568 1.00 96.06 125 SER A C 1
ATOM 1079 O O . SER A 1 125 ? -10.113 11.804 12.318 1.00 96.06 125 SER A O 1
ATOM 1081 N N . THR A 1 126 ? -12.107 12.682 11.784 1.00 95.62 126 THR A N 1
ATOM 1082 C CA . THR A 1 126 ? -12.241 13.452 13.041 1.00 95.62 126 THR A CA 1
ATOM 1083 C C . THR A 1 126 ? -13.187 12.823 14.047 1.00 95.62 126 THR A C 1
ATOM 1085 O O . THR A 1 126 ? -13.271 13.302 15.177 1.00 95.62 126 THR A O 1
ATOM 1088 N N . THR A 1 127 ? -13.883 11.767 13.647 1.00 93.75 127 THR A N 1
ATOM 1089 C CA . THR A 1 127 ? -14.843 11.037 14.487 1.00 93.75 127 THR A CA 1
ATOM 1090 C C . THR A 1 127 ? -14.277 9.712 14.983 1.00 93.75 127 THR A C 1
ATOM 1092 O O . THR A 1 127 ? -14.647 9.264 16.059 1.00 93.75 127 THR A O 1
ATOM 1095 N N . GLU A 1 128 ? -13.334 9.132 14.239 1.00 93.06 128 GLU A N 1
ATOM 1096 C CA . GLU A 1 128 ? -12.720 7.830 14.493 1.00 93.06 128 GLU A CA 1
ATOM 1097 C C . GLU A 1 128 ? -11.197 7.898 14.322 1.00 93.06 128 GLU A C 1
ATOM 1099 O O . GLU A 1 128 ? -10.667 8.773 13.634 1.00 93.06 128 GLU A O 1
ATOM 1104 N N . ASN A 1 129 ? -10.469 6.935 14.891 1.00 93.81 129 ASN A N 1
ATOM 1105 C CA . ASN A 1 129 ? -9.007 6.856 14.775 1.00 93.81 129 ASN A CA 1
ATOM 1106 C C . ASN A 1 129 ? -8.575 6.186 13.461 1.00 93.81 129 ASN A C 1
ATOM 1108 O O . ASN A 1 129 ? -7.976 5.109 13.478 1.00 93.81 129 ASN A O 1
ATOM 1112 N N . ILE A 1 130 ? -8.893 6.815 12.327 1.00 95.25 130 ILE A N 1
ATOM 1113 C CA . ILE A 1 130 ? -8.599 6.283 10.990 1.00 95.25 130 ILE A CA 1
ATOM 1114 C C . ILE A 1 130 ? -7.686 7.238 10.225 1.00 95.25 130 ILE A C 1
ATOM 1116 O O . ILE A 1 130 ? -8.043 8.402 10.030 1.00 95.25 130 ILE A O 1
ATOM 1120 N N . ASN A 1 131 ? -6.565 6.722 9.723 1.00 96.06 131 ASN A N 1
ATOM 1121 C CA . ASN A 1 131 ? -5.667 7.419 8.808 1.00 96.06 131 ASN A CA 1
ATOM 1122 C C . ASN A 1 131 ? -5.559 6.658 7.487 1.00 96.06 131 ASN A C 1
ATOM 1124 O O . ASN A 1 131 ? -5.449 5.433 7.465 1.00 96.06 131 ASN A O 1
ATOM 1128 N N . VAL A 1 132 ? -5.562 7.392 6.377 1.00 95.44 132 VAL A N 1
ATOM 1129 C CA . VAL A 1 132 ? -5.337 6.855 5.035 1.00 95.44 132 VAL A CA 1
ATOM 1130 C C . VAL A 1 132 ? -4.214 7.628 4.368 1.00 95.44 132 VAL A C 1
ATOM 1132 O O . VAL A 1 132 ? -4.389 8.771 3.940 1.00 95.44 132 VAL A O 1
ATOM 1135 N N . HIS A 1 133 ? -3.066 6.976 4.271 1.00 96.00 133 HIS A N 1
ATOM 1136 C CA . HIS A 1 133 ? -1.875 7.462 3.599 1.00 96.00 133 HIS A CA 1
ATOM 1137 C C . HIS A 1 133 ? -1.915 7.009 2.141 1.00 96.00 133 HIS A C 1
ATOM 1139 O O . HIS A 1 133 ? -2.025 5.816 1.861 1.00 96.00 133 HIS A O 1
ATOM 1145 N N . ILE A 1 134 ? -1.849 7.951 1.201 1.00 93.31 134 ILE A N 1
ATOM 1146 C CA . ILE A 1 134 ? -1.944 7.655 -0.233 1.00 93.31 134 ILE A CA 1
ATOM 1147 C C . ILE A 1 134 ? -0.593 7.909 -0.880 1.00 93.31 134 ILE A C 1
ATOM 1149 O O . ILE A 1 134 ? -0.083 9.018 -0.772 1.00 93.31 134 ILE A O 1
ATOM 1153 N N . TYR A 1 135 ? -0.050 6.921 -1.585 1.00 93.50 135 TYR A N 1
ATOM 1154 C CA . TYR A 1 135 ? 1.225 6.972 -2.297 1.00 93.50 135 TYR A CA 1
ATOM 1155 C C . TYR A 1 135 ? 0.995 6.713 -3.779 1.00 93.50 135 TYR A C 1
ATOM 1157 O O . TYR A 1 135 ? 0.589 5.616 -4.175 1.00 93.50 135 TYR A O 1
ATOM 1165 N N . TYR A 1 136 ? 1.271 7.726 -4.599 1.00 90.75 136 TYR A N 1
ATOM 1166 C CA . TYR A 1 136 ? 1.183 7.607 -6.051 1.00 90.75 136 TYR A CA 1
ATOM 1167 C C . TYR A 1 136 ? 2.466 6.969 -6.591 1.00 90.75 136 TYR A C 1
ATOM 1169 O O . TYR A 1 136 ? 3.380 7.660 -7.026 1.00 90.75 136 TYR A O 1
ATOM 1177 N N . THR A 1 137 ? 2.574 5.646 -6.487 1.00 89.25 137 THR A N 1
ATOM 1178 C CA . THR A 1 137 ? 3.744 4.887 -6.949 1.00 89.25 137 THR A CA 1
ATOM 1179 C C . THR A 1 137 ? 3.418 3.394 -7.084 1.00 89.25 137 THR A C 1
ATOM 1181 O O . THR A 1 137 ? 2.538 2.893 -6.375 1.00 89.25 137 THR A O 1
ATOM 1184 N N . PRO A 1 138 ? 4.080 2.646 -7.986 1.00 85.94 138 PRO A N 1
ATOM 1185 C CA . PRO A 1 138 ? 4.084 1.191 -7.924 1.00 85.94 138 PRO A CA 1
ATOM 1186 C C . PRO A 1 138 ? 4.728 0.680 -6.626 1.00 85.94 138 PRO A C 1
ATOM 1188 O O . PRO A 1 138 ? 5.595 1.317 -6.031 1.00 85.94 138 PRO A O 1
ATOM 1191 N N . PHE A 1 139 ? 4.344 -0.520 -6.202 1.00 87.75 139 PHE A N 1
ATOM 1192 C CA . PHE A 1 139 ? 4.923 -1.125 -5.005 1.00 87.75 139 PHE A CA 1
ATOM 1193 C C . PHE A 1 139 ? 6.379 -1.580 -5.240 1.00 87.75 139 PHE A C 1
ATOM 1195 O O . PHE A 1 139 ? 6.636 -2.225 -6.268 1.00 87.75 139 PHE A O 1
ATOM 1202 N N . PRO A 1 140 ? 7.324 -1.283 -4.319 1.00 89.19 140 PRO A N 1
ATOM 1203 C CA . PRO A 1 140 ? 8.720 -1.686 -4.466 1.00 89.19 140 PRO A CA 1
ATOM 1204 C C . PRO A 1 140 ? 8.893 -3.201 -4.583 1.00 89.19 140 PRO A C 1
ATOM 1206 O O . PRO A 1 140 ? 8.355 -3.973 -3.787 1.00 89.19 140 PRO A O 1
ATOM 1209 N N . SER A 1 141 ? 9.633 -3.648 -5.596 1.00 86.81 141 SER A N 1
ATOM 1210 C CA . SER A 1 141 ? 9.842 -5.076 -5.848 1.00 86.81 141 SER A CA 1
ATOM 1211 C C . SER A 1 141 ? 11.041 -5.315 -6.758 1.00 86.81 141 SER A C 1
ATOM 1213 O O . SER A 1 141 ? 11.334 -4.521 -7.659 1.00 86.81 141 SER A O 1
ATOM 1215 N N . ILE A 1 142 ? 11.737 -6.423 -6.511 1.00 83.94 142 ILE A N 1
ATOM 1216 C CA . ILE A 1 142 ? 12.907 -6.827 -7.285 1.00 83.94 142 ILE A CA 1
ATOM 1217 C C . ILE A 1 142 ? 12.450 -7.389 -8.640 1.00 83.94 142 ILE A C 1
ATOM 1219 O O . ILE A 1 142 ? 11.711 -8.370 -8.706 1.00 83.94 142 ILE A O 1
ATOM 1223 N N . ASP A 1 143 ? 12.966 -6.823 -9.731 1.00 76.88 143 ASP A N 1
ATOM 1224 C CA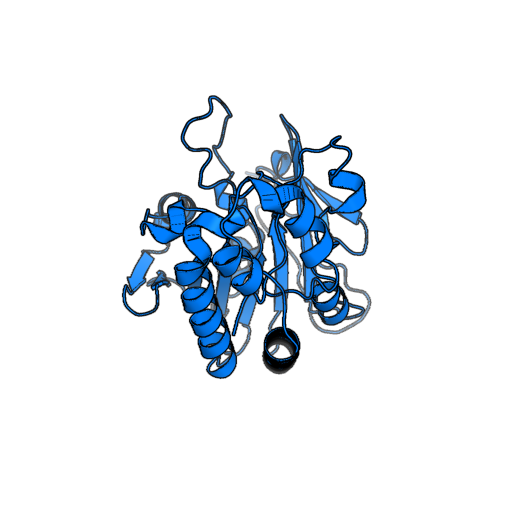 . ASP A 1 143 ? 12.825 -7.344 -11.091 1.00 76.88 143 ASP A CA 1
ATOM 1225 C C . ASP A 1 143 ? 14.194 -7.426 -11.782 1.00 76.88 143 ASP A C 1
ATOM 1227 O O . ASP A 1 143 ? 14.571 -6.609 -12.626 1.00 76.88 143 ASP A O 1
ATOM 1231 N N . LEU A 1 144 ? 14.937 -8.488 -11.453 1.00 70.19 144 LEU A N 1
ATOM 1232 C CA . LEU A 1 144 ? 16.275 -8.754 -12.001 1.00 70.19 144 LEU A CA 1
ATOM 1233 C C . LEU A 1 144 ? 16.295 -8.947 -13.528 1.00 70.19 144 LEU A C 1
ATOM 1235 O O . LEU A 1 144 ? 17.369 -8.990 -14.129 1.00 70.19 144 LEU A O 1
ATOM 1239 N N . ASN A 1 145 ? 15.136 -9.122 -14.170 1.00 69.62 145 ASN A N 1
ATOM 1240 C CA . ASN A 1 145 ? 15.034 -9.327 -15.613 1.00 69.62 145 ASN A CA 1
ATOM 1241 C C . ASN A 1 145 ? 14.429 -8.123 -16.346 1.00 69.62 145 ASN A C 1
ATOM 1243 O O . ASN A 1 145 ? 14.190 -8.231 -17.553 1.00 69.62 145 ASN A O 1
ATOM 1247 N N . ASN A 1 146 ? 14.227 -6.982 -15.675 1.00 71.75 146 ASN A N 1
ATOM 1248 C CA . ASN A 1 146 ? 13.554 -5.833 -16.278 1.00 71.75 146 ASN A CA 1
ATOM 1249 C C . ASN A 1 146 ? 14.263 -5.319 -17.547 1.00 71.75 146 ASN A C 1
ATOM 1251 O O . ASN A 1 146 ? 13.601 -4.934 -18.509 1.00 71.75 146 ASN A O 1
ATOM 1255 N N . TYR A 1 147 ? 15.594 -5.440 -17.622 1.00 69.62 147 TYR A N 1
ATOM 1256 C CA . TYR A 1 147 ? 16.389 -5.083 -18.801 1.00 69.62 147 TYR A CA 1
ATOM 1257 C C . TYR A 1 147 ? 15.983 -5.853 -20.070 1.00 69.62 147 TYR A C 1
ATOM 1259 O O . TYR A 1 147 ? 16.058 -5.303 -21.166 1.00 69.62 147 TYR A O 1
ATOM 1267 N N . LYS A 1 148 ? 15.532 -7.112 -19.947 1.00 65.56 148 LYS A N 1
ATOM 1268 C CA . LYS A 1 148 ? 15.059 -7.915 -21.092 1.00 65.56 148 LYS A CA 1
ATOM 1269 C C . LYS A 1 148 ? 13.711 -7.423 -21.596 1.00 65.56 148 LYS A C 1
ATOM 1271 O O . LYS A 1 148 ? 13.447 -7.469 -22.790 1.00 65.56 148 LYS A O 1
ATOM 1276 N N . SER A 1 149 ? 12.853 -6.988 -20.678 1.00 65.19 149 SER A N 1
ATOM 1277 C CA . SER A 1 149 ? 11.572 -6.377 -21.023 1.00 65.19 149 SER A CA 1
ATOM 1278 C C . SER A 1 149 ? 11.799 -5.020 -21.688 1.00 65.19 149 SER A C 1
ATOM 1280 O O . SER A 1 149 ? 11.120 -4.703 -22.655 1.00 65.19 149 SER A O 1
ATOM 1282 N N . LEU A 1 150 ? 12.785 -4.256 -21.211 1.00 68.88 150 LEU A N 1
ATOM 1283 C CA . LEU A 1 150 ? 13.158 -2.938 -21.724 1.00 68.88 150 LEU A CA 1
ATOM 1284 C C . LEU A 1 150 ? 13.802 -2.973 -23.114 1.00 68.88 150 LEU A C 1
ATOM 1286 O O . LEU A 1 150 ? 13.485 -2.116 -23.933 1.00 68.88 150 LEU A O 1
ATOM 1290 N N . SER A 1 151 ? 14.640 -3.972 -23.411 1.00 65.19 151 SER A N 1
ATOM 1291 C CA . SER A 1 151 ? 15.327 -4.076 -24.709 1.00 65.19 151 SER A CA 1
ATOM 1292 C C . SER A 1 151 ? 14.381 -4.281 -25.897 1.00 65.19 151 SER A C 1
ATOM 1294 O O . SER A 1 151 ? 14.719 -3.957 -27.035 1.00 65.19 151 SER A O 1
ATOM 1296 N N . LEU A 1 152 ? 13.154 -4.751 -25.643 1.00 63.97 152 LEU A N 1
ATOM 1297 C CA . LEU A 1 152 ? 12.078 -4.806 -26.639 1.00 63.97 152 LEU A CA 1
ATOM 1298 C C . LEU A 1 152 ? 11.618 -3.410 -27.099 1.00 63.97 152 LEU A C 1
ATOM 1300 O O . LEU A 1 152 ? 10.914 -3.301 -28.101 1.00 63.97 152 LEU A O 1
ATOM 1304 N N . TYR A 1 153 ? 12.019 -2.354 -26.387 1.00 62.59 153 TYR A N 1
ATOM 1305 C CA . TYR A 1 153 ? 11.619 -0.965 -26.612 1.00 62.59 153 TYR A CA 1
ATOM 1306 C C . TYR A 1 153 ? 12.801 -0.039 -26.944 1.00 62.59 153 TYR A C 1
ATOM 1308 O O . TYR A 1 153 ? 12.612 1.178 -27.010 1.00 62.59 153 TYR A O 1
ATOM 1316 N N . ASP A 1 154 ? 13.988 -0.593 -27.231 1.00 61.50 154 ASP A N 1
ATOM 1317 C CA . ASP A 1 154 ? 15.217 0.145 -27.588 1.00 61.50 154 ASP A CA 1
ATOM 1318 C C . ASP A 1 154 ? 15.060 1.066 -28.817 1.00 61.50 154 ASP A C 1
ATOM 1320 O O . ASP A 1 154 ? 15.897 1.935 -29.065 1.00 61.50 154 ASP A O 1
ATOM 1324 N N . THR A 1 155 ? 13.994 0.883 -29.604 1.00 61.44 155 THR A N 1
ATOM 1325 C CA . THR A 1 155 ? 13.656 1.712 -30.771 1.00 61.44 155 THR A CA 1
ATOM 1326 C C . THR A 1 155 ? 12.643 2.821 -30.479 1.00 61.44 155 THR A C 1
ATOM 1328 O O . THR A 1 155 ? 12.406 3.654 -31.350 1.00 61.44 155 THR A O 1
ATOM 1331 N N . ILE A 1 156 ? 11.996 2.808 -29.309 1.00 63.12 156 ILE A N 1
ATOM 1332 C CA . ILE A 1 156 ? 10.884 3.709 -28.948 1.00 63.12 156 ILE A CA 1
ATOM 1333 C C . ILE A 1 156 ? 11.315 4.714 -27.877 1.00 63.12 156 ILE A C 1
ATOM 1335 O O . ILE A 1 156 ? 10.873 5.860 -27.891 1.00 63.12 156 ILE A O 1
ATOM 1339 N N . ILE A 1 157 ? 12.181 4.292 -26.958 1.00 65.31 157 ILE A N 1
ATOM 1340 C CA . ILE A 1 157 ? 12.641 5.104 -25.835 1.00 65.31 157 ILE A CA 1
ATOM 1341 C C . ILE A 1 157 ? 14.092 5.516 -26.073 1.00 65.31 157 ILE A C 1
ATOM 1343 O O . ILE A 1 157 ? 14.905 4.728 -26.552 1.00 65.31 157 ILE A O 1
ATOM 1347 N N . ASP A 1 158 ? 14.427 6.752 -25.710 1.00 71.31 158 ASP A N 1
ATOM 1348 C CA . ASP A 1 158 ? 15.812 7.212 -25.705 1.00 71.31 158 ASP A CA 1
ATOM 1349 C C . ASP A 1 158 ? 16.713 6.320 -24.823 1.00 71.31 158 ASP A 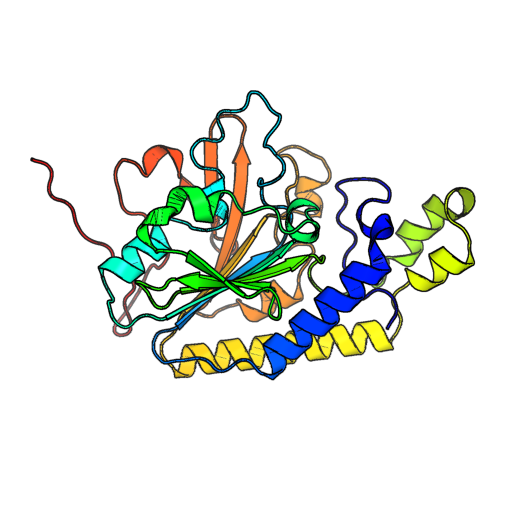C 1
ATOM 1351 O O . ASP A 1 158 ? 16.340 5.908 -23.720 1.00 71.31 158 ASP A O 1
ATOM 1355 N N . LYS A 1 159 ? 17.931 6.037 -25.296 1.00 71.38 159 LYS A N 1
ATOM 1356 C CA . LYS A 1 159 ? 18.862 5.100 -24.645 1.00 71.38 159 LYS A CA 1
ATOM 1357 C C . LYS A 1 159 ? 19.283 5.546 -23.250 1.00 71.38 159 LYS A C 1
ATOM 1359 O O . LYS A 1 159 ? 19.525 4.695 -22.392 1.00 71.38 159 LYS A O 1
ATOM 1364 N N . ASP A 1 160 ? 19.388 6.848 -23.007 1.00 72.69 160 ASP A N 1
ATOM 1365 C CA . ASP A 1 160 ? 19.758 7.349 -21.685 1.00 72.69 160 ASP A CA 1
ATOM 1366 C C . ASP A 1 160 ? 18.575 7.315 -20.715 1.00 72.69 160 ASP A C 1
ATOM 1368 O O . ASP A 1 160 ? 18.770 7.079 -19.521 1.00 72.69 160 ASP A O 1
ATOM 1372 N N . HIS A 1 161 ? 17.347 7.439 -21.221 1.00 71.44 161 HIS A N 1
ATOM 1373 C CA . HIS A 1 161 ? 16.146 7.176 -20.435 1.00 71.44 161 HIS A CA 1
ATOM 1374 C C . HIS A 1 161 ? 16.018 5.683 -20.080 1.00 71.44 161 HIS A C 1
ATOM 1376 O O . HIS A 1 161 ? 15.784 5.355 -18.922 1.00 71.44 161 HIS A O 1
ATOM 1382 N N . LEU A 1 162 ? 16.292 4.768 -21.019 1.00 71.75 162 LEU A N 1
ATOM 1383 C CA . LEU A 1 162 ? 16.283 3.316 -20.777 1.00 71.75 162 LEU A CA 1
ATOM 1384 C C . LEU A 1 162 ? 17.223 2.878 -19.647 1.00 71.75 162 LEU A C 1
ATOM 1386 O O . LEU A 1 162 ? 16.839 2.066 -18.808 1.00 71.75 162 LEU A O 1
ATOM 1390 N N . LYS A 1 163 ? 18.433 3.443 -19.562 1.00 75.38 163 LYS A N 1
ATOM 1391 C CA . LYS A 1 163 ? 19.384 3.116 -18.480 1.00 75.38 163 LYS A CA 1
ATOM 1392 C C . LYS A 1 163 ? 18.857 3.461 -17.087 1.00 75.38 163 LYS A C 1
ATOM 1394 O O . LYS A 1 163 ? 19.170 2.750 -16.137 1.00 75.38 163 LYS A O 1
ATOM 1399 N N . LYS A 1 164 ? 18.062 4.529 -16.958 1.00 75.12 164 LYS A N 1
ATOM 1400 C CA . LYS A 1 164 ? 17.449 4.939 -15.680 1.00 75.12 164 LYS A CA 1
ATOM 1401 C C . LYS A 1 164 ? 16.336 3.992 -15.227 1.00 75.12 164 LYS A C 1
ATOM 1403 O O . LYS A 1 164 ? 15.917 4.055 -14.079 1.00 75.12 164 LYS A O 1
ATOM 1408 N N . LEU A 1 165 ? 15.877 3.120 -16.121 1.00 73.81 165 LEU A N 1
ATOM 1409 C CA . LEU A 1 165 ? 14.803 2.162 -15.881 1.00 73.81 165 LEU A CA 1
ATOM 1410 C C . LEU A 1 165 ? 15.338 0.759 -15.559 1.00 73.81 165 LEU A C 1
ATOM 1412 O O . LEU A 1 165 ? 14.576 -0.104 -15.139 1.00 73.81 165 LEU A O 1
ATOM 1416 N N . ILE A 1 166 ? 16.641 0.518 -15.729 1.00 79.06 166 ILE A N 1
ATOM 1417 C CA . ILE A 1 166 ? 17.291 -0.740 -15.348 1.00 79.06 166 ILE A CA 1
ATOM 1418 C C . ILE A 1 166 ? 17.599 -0.707 -13.848 1.00 79.06 166 ILE A C 1
ATOM 1420 O O . ILE A 1 166 ? 18.199 0.255 -13.359 1.00 79.06 166 ILE A O 1
ATOM 1424 N N . GLN A 1 167 ? 17.209 -1.769 -13.136 1.00 82.81 167 GLN A N 1
ATOM 1425 C CA . GLN A 1 167 ? 17.529 -1.921 -11.718 1.00 82.81 167 GLN A CA 1
ATOM 1426 C C . GLN A 1 167 ? 19.034 -2.097 -11.504 1.00 82.81 167 GLN A C 1
ATOM 1428 O O . GLN A 1 167 ? 19.711 -2.865 -12.187 1.00 82.81 167 GLN A O 1
ATOM 1433 N N . THR A 1 168 ? 19.546 -1.372 -10.522 1.00 87.44 168 THR A N 1
ATOM 1434 C CA . THR A 1 168 ? 20.926 -1.397 -10.048 1.00 87.44 168 THR A CA 1
ATOM 1435 C C . THR A 1 168 ? 21.013 -2.105 -8.698 1.00 87.44 168 THR A C 1
ATOM 1437 O O . THR A 1 168 ? 20.010 -2.316 -8.018 1.00 87.44 168 THR A O 1
ATOM 1440 N N . GLU A 1 169 ? 22.229 -2.423 -8.259 1.00 88.88 169 GLU A N 1
ATOM 1441 C CA . GLU A 1 169 ? 22.473 -2.970 -6.918 1.00 88.88 169 GLU A CA 1
ATOM 1442 C C . GLU A 1 169 ? 21.962 -2.043 -5.802 1.00 88.88 169 GLU A C 1
ATOM 1444 O O . GLU A 1 169 ? 21.422 -2.508 -4.802 1.00 88.88 169 GLU A O 1
ATOM 1449 N N . ASN A 1 170 ? 22.041 -0.723 -6.002 1.00 90.50 170 ASN A N 1
ATOM 1450 C CA . ASN A 1 170 ? 21.492 0.248 -5.055 1.00 90.50 170 ASN A CA 1
ATOM 1451 C C . ASN A 1 170 ? 19.965 0.151 -4.942 1.00 90.50 170 ASN A C 1
ATOM 1453 O O . ASN A 1 170 ? 19.435 0.322 -3.848 1.00 90.50 170 ASN A O 1
ATOM 1457 N N . ASP A 1 171 ? 19.267 -0.138 -6.043 1.00 88.94 171 ASP A N 1
ATOM 1458 C CA . ASP A 1 171 ? 17.810 -0.314 -6.029 1.00 88.94 171 ASP A CA 1
ATOM 1459 C C . ASP A 1 171 ? 17.435 -1.596 -5.285 1.00 88.94 171 ASP A C 1
ATOM 1461 O O . ASP A 1 171 ? 16.522 -1.589 -4.468 1.00 88.94 171 ASP A O 1
ATOM 1465 N N . ILE A 1 172 ? 18.190 -2.678 -5.503 1.00 89.56 172 ILE A N 1
ATOM 1466 C CA . ILE A 1 172 ? 18.015 -3.944 -4.779 1.00 89.56 172 ILE A CA 1
ATOM 1467 C C . ILE A 1 172 ? 18.236 -3.738 -3.275 1.00 89.56 172 ILE A C 1
ATOM 1469 O O . ILE A 1 172 ? 17.424 -4.185 -2.469 1.00 89.56 172 ILE A O 1
ATOM 1473 N N . ASN A 1 173 ? 19.297 -3.026 -2.887 1.00 92.88 173 ASN A N 1
ATOM 1474 C CA . ASN A 1 173 ? 19.573 -2.717 -1.484 1.00 92.88 173 ASN A CA 1
ATOM 1475 C C . ASN A 1 173 ? 18.464 -1.865 -0.857 1.00 92.88 173 ASN A C 1
ATOM 1477 O O . ASN A 1 173 ? 18.037 -2.152 0.259 1.00 92.88 173 ASN A O 1
ATOM 1481 N N . PHE A 1 174 ? 17.959 -0.861 -1.579 1.00 94.62 174 PHE A N 1
ATOM 1482 C CA . PHE A 1 174 ? 16.806 -0.084 -1.131 1.00 94.62 174 PHE A CA 1
ATOM 1483 C C . PHE A 1 174 ? 15.574 -0.970 -0.921 1.00 94.62 174 PHE A C 1
ATOM 1485 O O . PHE A 1 174 ? 14.950 -0.893 0.132 1.00 94.62 174 PHE A O 1
ATOM 1492 N N . ILE A 1 175 ? 15.244 -1.838 -1.884 1.00 92.50 175 ILE A N 1
ATOM 1493 C CA . ILE A 1 175 ? 14.087 -2.737 -1.787 1.00 92.50 175 ILE A CA 1
ATOM 1494 C C . ILE A 1 175 ? 14.235 -3.686 -0.588 1.00 92.50 175 ILE A C 1
ATOM 1496 O O . ILE A 1 175 ? 13.285 -3.874 0.167 1.00 92.50 175 ILE A O 1
ATOM 1500 N N . ASN A 1 176 ? 15.427 -4.239 -0.360 1.00 93.75 176 ASN A N 1
ATOM 1501 C CA . ASN A 1 176 ? 15.685 -5.092 0.800 1.00 93.75 176 ASN A CA 1
ATOM 1502 C C . ASN A 1 176 ? 15.468 -4.341 2.122 1.00 93.75 176 ASN A C 1
ATOM 1504 O O . ASN A 1 176 ? 14.798 -4.863 3.010 1.00 93.75 176 ASN A O 1
ATOM 1508 N N . ASN A 1 177 ? 15.980 -3.113 2.239 1.00 95.38 177 ASN A N 1
ATOM 1509 C CA . ASN A 1 177 ? 15.764 -2.280 3.424 1.00 95.38 177 ASN A CA 1
ATOM 1510 C C . ASN A 1 177 ? 14.278 -1.942 3.601 1.00 95.38 177 ASN A C 1
ATOM 1512 O O . ASN A 1 177 ? 13.749 -2.027 4.702 1.00 95.38 177 ASN A O 1
ATOM 1516 N N . PHE A 1 178 ? 13.576 -1.632 2.512 1.00 95.88 178 PHE A N 1
ATOM 1517 C CA . PHE A 1 178 ? 12.137 -1.384 2.523 1.00 95.88 178 PHE A CA 1
ATOM 1518 C C . PHE A 1 178 ? 11.346 -2.568 3.106 1.00 95.88 178 PHE A C 1
ATOM 1520 O O . PHE A 1 178 ? 10.489 -2.375 3.968 1.00 95.88 178 PHE A O 1
ATOM 1527 N N . TYR A 1 179 ? 11.652 -3.800 2.688 1.00 95.06 179 TYR A N 1
ATOM 1528 C CA . TYR A 1 179 ? 11.001 -4.994 3.234 1.00 95.06 179 TYR A CA 1
ATOM 1529 C C . TYR A 1 179 ? 11.397 -5.291 4.686 1.00 95.06 179 TYR A C 1
ATOM 1531 O O . TYR A 1 179 ? 10.561 -5.784 5.443 1.00 95.06 179 TYR A O 1
ATOM 1539 N N . GLN A 1 180 ? 12.628 -4.965 5.094 1.00 96.00 180 GLN A N 1
ATOM 1540 C CA . GLN A 1 180 ? 13.047 -5.056 6.497 1.00 96.00 180 GLN A CA 1
ATOM 1541 C C . GLN A 1 180 ? 12.240 -4.101 7.384 1.00 96.00 180 GLN A C 1
ATOM 1543 O O . GLN A 1 180 ? 11.729 -4.524 8.419 1.00 96.00 180 GLN A O 1
ATOM 1548 N N . GLU A 1 181 ? 12.050 -2.851 6.959 1.00 97.00 181 GLU A N 1
ATOM 1549 C CA . GLU A 1 181 ? 11.232 -1.883 7.701 1.00 97.00 181 GLU A CA 1
ATOM 1550 C C . GLU A 1 181 ? 9.764 -2.325 7.788 1.00 97.00 181 GLU A C 1
ATOM 1552 O O . GLU A 1 181 ? 9.164 -2.287 8.863 1.00 97.00 181 GLU A O 1
ATOM 1557 N N . LEU A 1 182 ? 9.188 -2.851 6.699 1.00 96.19 182 LEU A N 1
ATOM 1558 C CA . LEU A 1 182 ? 7.844 -3.442 6.743 1.00 96.19 182 LEU A CA 1
ATOM 1559 C C . LEU A 1 182 ? 7.739 -4.588 7.753 1.00 96.19 182 LEU A C 1
ATOM 1561 O O . LEU A 1 182 ? 6.758 -4.665 8.494 1.00 96.19 182 LEU A O 1
ATOM 1565 N N . GLN A 1 183 ? 8.740 -5.468 7.801 1.00 96.12 183 GLN A N 1
ATOM 1566 C CA . GLN A 1 183 ? 8.767 -6.562 8.766 1.00 96.12 183 GLN A CA 1
ATOM 1567 C C . GLN A 1 183 ? 8.782 -6.038 10.209 1.00 96.12 183 GLN A C 1
ATOM 1569 O O . GLN A 1 183 ? 7.990 -6.500 11.032 1.00 96.12 183 GLN A O 1
ATOM 1574 N N . ILE A 1 184 ? 9.624 -5.042 10.503 1.00 96.31 184 ILE A N 1
ATOM 1575 C CA . ILE A 1 184 ? 9.713 -4.412 11.830 1.00 96.31 184 ILE A CA 1
ATOM 1576 C C . ILE A 1 184 ? 8.360 -3.813 12.240 1.00 96.31 184 ILE A C 1
ATOM 1578 O O . ILE A 1 184 ? 7.927 -3.965 13.389 1.00 96.31 184 ILE A O 1
ATOM 1582 N N . ILE A 1 185 ? 7.662 -3.161 11.307 1.00 96.31 185 ILE A N 1
ATOM 1583 C CA . ILE A 1 185 ? 6.325 -2.604 11.544 1.00 96.31 185 ILE A CA 1
ATOM 1584 C C . ILE A 1 185 ? 5.326 -3.712 11.882 1.00 96.31 185 ILE A C 1
ATOM 1586 O O . ILE A 1 185 ? 4.608 -3.589 12.876 1.00 96.31 185 ILE A O 1
ATOM 1590 N N . PHE A 1 186 ? 5.294 -4.802 11.109 1.00 95.75 186 PHE A N 1
ATOM 1591 C CA . PHE A 1 186 ? 4.367 -5.915 11.347 1.00 95.75 186 PHE A CA 1
ATOM 1592 C C . PHE A 1 186 ? 4.590 -6.548 12.722 1.00 95.75 186 PHE A C 1
ATOM 1594 O O . PHE A 1 186 ? 3.643 -6.677 13.497 1.00 95.75 186 PHE A O 1
ATOM 1601 N N . GLU A 1 187 ? 5.843 -6.847 13.067 1.00 94.81 187 GLU A N 1
ATOM 1602 C CA . GLU A 1 187 ? 6.207 -7.386 14.383 1.00 94.81 187 GLU A CA 1
ATOM 1603 C C . GLU A 1 187 ? 5.805 -6.429 15.520 1.00 94.81 187 GLU A C 1
ATOM 1605 O O . GLU A 1 187 ? 5.331 -6.847 16.583 1.00 94.81 187 GLU A O 1
ATOM 1610 N N . THR A 1 188 ? 5.947 -5.119 15.296 1.00 95.12 188 THR A N 1
ATOM 1611 C CA . THR A 1 188 ? 5.550 -4.091 16.264 1.00 95.12 188 THR A CA 1
ATOM 1612 C C . THR A 1 188 ? 4.033 -4.050 16.456 1.00 95.12 188 THR A C 1
ATOM 1614 O O . THR A 1 188 ? 3.565 -4.018 17.595 1.00 95.12 188 THR A O 1
ATOM 1617 N N . ILE A 1 189 ? 3.253 -4.088 15.375 1.00 95.06 189 ILE A N 1
ATOM 1618 C CA . ILE A 1 189 ? 1.783 -4.114 15.424 1.00 95.06 189 ILE A CA 1
ATOM 1619 C C . ILE A 1 189 ? 1.292 -5.344 16.196 1.00 95.06 189 ILE A C 1
ATOM 1621 O O . ILE A 1 189 ? 0.440 -5.229 17.078 1.00 95.06 189 ILE A O 1
ATOM 1625 N N . GLU A 1 190 ? 1.869 -6.516 15.940 1.00 92.56 190 GLU A N 1
ATOM 1626 C CA . GLU A 1 190 ? 1.487 -7.773 16.600 1.00 92.56 190 GLU A CA 1
ATOM 1627 C C . GLU A 1 190 ? 1.781 -7.766 18.098 1.00 92.56 190 GLU A C 1
ATOM 1629 O O . GLU A 1 190 ? 0.951 -8.191 18.915 1.00 92.56 190 GLU A O 1
ATOM 1634 N N . LYS A 1 191 ? 2.935 -7.206 18.478 1.00 93.12 191 LYS A N 1
ATOM 1635 C CA . LYS A 1 191 ? 3.297 -6.961 19.879 1.00 93.12 191 LYS A CA 1
ATOM 1636 C C . LYS A 1 191 ? 2.271 -6.070 20.586 1.00 93.12 191 LYS A C 1
ATOM 1638 O O . LYS A 1 191 ? 2.047 -6.228 21.786 1.00 93.12 191 LYS A O 1
ATOM 1643 N N . TYR A 1 192 ? 1.632 -5.170 19.844 1.00 93.12 192 TYR A N 1
ATOM 1644 C CA . TYR A 1 192 ? 0.567 -4.283 20.306 1.00 93.12 192 TYR A CA 1
ATOM 1645 C C . TYR A 1 192 ? -0.851 -4.838 20.096 1.00 93.12 192 TYR A C 1
ATOM 1647 O O . TYR A 1 192 ? -1.825 -4.093 20.218 1.00 93.12 192 TYR A O 1
ATOM 1655 N N . ASN A 1 193 ? -0.979 -6.150 19.862 1.00 89.06 193 ASN A N 1
ATOM 1656 C CA . ASN A 1 193 ? -2.245 -6.860 19.643 1.00 89.06 193 ASN A CA 1
ATOM 1657 C C . ASN A 1 193 ? -3.034 -6.363 18.425 1.00 89.06 193 ASN A C 1
ATOM 1659 O O . ASN A 1 193 ? -4.259 -6.458 18.402 1.00 89.06 193 ASN A O 1
ATOM 1663 N N . GLY A 1 194 ? -2.338 -5.808 17.439 1.00 90.31 194 GLY A N 1
ATOM 1664 C CA . GLY A 1 194 ? -2.929 -5.394 16.181 1.00 90.31 194 GLY A CA 1
ATOM 1665 C C . GLY A 1 194 ? -3.025 -6.517 15.150 1.00 90.31 194 GLY A C 1
ATOM 1666 O O . GLY A 1 194 ? -2.598 -7.650 15.383 1.00 90.31 194 GLY A O 1
ATOM 1667 N N . PHE A 1 195 ? -3.577 -6.161 13.994 1.00 91.00 195 PHE A N 1
ATOM 1668 C CA . PHE A 1 195 ? -3.733 -7.031 12.833 1.00 91.00 195 PHE A CA 1
ATOM 1669 C C . PHE A 1 195 ? -3.126 -6.373 11.603 1.00 91.00 195 PHE A C 1
ATOM 1671 O O . PHE A 1 195 ? -3.221 -5.158 11.425 1.00 91.00 195 PHE A O 1
ATOM 1678 N N . ILE A 1 196 ? -2.548 -7.190 10.731 1.00 92.75 196 ILE A N 1
ATOM 1679 C CA . ILE A 1 196 ? -2.020 -6.743 9.449 1.00 92.75 196 ILE A CA 1
ATOM 1680 C C . ILE A 1 196 ? -2.872 -7.342 8.341 1.00 92.75 196 ILE A C 1
ATOM 1682 O O . ILE A 1 196 ? -3.100 -8.548 8.296 1.00 92.75 196 ILE A O 1
ATOM 1686 N N . ILE A 1 197 ? -3.327 -6.503 7.421 1.00 90.00 197 ILE A N 1
ATOM 1687 C CA . ILE A 1 197 ? -4.087 -6.925 6.249 1.00 90.00 197 ILE A CA 1
ATOM 1688 C C . ILE A 1 197 ? -3.374 -6.371 5.027 1.00 90.00 197 ILE A C 1
ATOM 1690 O O . ILE A 1 197 ? -3.079 -5.185 4.970 1.00 90.00 197 ILE A O 1
ATOM 1694 N N . CYS A 1 198 ? -3.102 -7.199 4.030 1.00 88.69 198 CYS A N 1
ATOM 1695 C CA . CYS A 1 198 ? -2.659 -6.732 2.731 1.00 88.69 198 CYS A CA 1
ATOM 1696 C C . CYS A 1 198 ? -3.651 -7.180 1.667 1.00 88.69 198 CYS A C 1
ATOM 1698 O O . CYS A 1 198 ? -3.954 -8.366 1.560 1.00 88.69 198 CYS A O 1
ATOM 1700 N N . ASN A 1 199 ? -4.117 -6.213 0.879 1.00 82.56 199 ASN A N 1
ATOM 1701 C CA . ASN A 1 199 ? -4.999 -6.418 -0.257 1.00 82.56 199 ASN A CA 1
ATOM 1702 C C . ASN A 1 199 ? -4.261 -6.045 -1.545 1.00 82.56 199 ASN A C 1
ATOM 1704 O O . ASN A 1 199 ? -3.865 -4.889 -1.725 1.00 82.56 199 ASN A O 1
ATOM 1708 N N . SER A 1 200 ? -4.100 -7.008 -2.453 1.00 77.75 200 SER A N 1
ATOM 1709 C CA . SER A 1 200 ? -3.583 -6.747 -3.798 1.00 77.75 200 SER A CA 1
ATOM 1710 C C . SER A 1 200 ? -4.722 -6.552 -4.800 1.00 77.75 200 SER A C 1
ATOM 1712 O O . SER A 1 200 ? -5.593 -7.408 -4.976 1.00 77.75 200 SER A O 1
ATOM 1714 N N . TYR A 1 201 ? -4.648 -5.422 -5.496 1.00 70.56 201 TYR A N 1
ATOM 1715 C CA . TYR A 1 201 ? -5.455 -5.000 -6.634 1.00 70.56 201 TYR A CA 1
ATOM 1716 C C . TYR A 1 201 ? -4.573 -4.873 -7.878 1.00 70.56 201 TYR A C 1
ATOM 1718 O O . TYR A 1 201 ? -4.768 -3.991 -8.710 1.00 70.56 201 TYR A O 1
ATOM 1726 N N . ALA A 1 202 ? -3.552 -5.720 -8.028 1.00 58.53 202 ALA A N 1
ATOM 1727 C CA . ALA A 1 202 ? -2.871 -5.869 -9.310 1.00 58.53 202 ALA A CA 1
ATOM 1728 C C . ALA A 1 202 ? -3.877 -6.451 -10.325 1.00 58.53 202 ALA A C 1
ATOM 1730 O O . ALA A 1 202 ? -4.003 -7.664 -10.481 1.00 58.53 202 ALA A O 1
ATOM 1731 N N . VAL A 1 203 ? -4.685 -5.583 -10.944 1.00 51.03 203 VAL A N 1
ATOM 1732 C CA . VAL A 1 203 ? -5.799 -5.983 -11.807 1.00 51.03 203 VAL A CA 1
ATOM 1733 C C . VAL A 1 203 ? -5.245 -6.624 -13.071 1.00 51.03 203 VAL A C 1
ATOM 1735 O O . VAL A 1 203 ? -4.772 -5.952 -13.984 1.00 51.03 203 VAL A O 1
ATOM 1738 N N . PHE A 1 204 ? -5.388 -7.940 -13.155 1.00 49.03 204 PHE A N 1
ATOM 1739 C CA . PHE A 1 204 ? -5.368 -8.665 -14.414 1.00 49.03 204 PHE A CA 1
ATOM 1740 C C . PHE A 1 204 ? -6.793 -9.073 -14.742 1.00 49.03 204 PHE A C 1
ATOM 1742 O O . PHE A 1 204 ? -7.509 -9.618 -13.901 1.00 49.03 204 PHE A O 1
ATOM 1749 N N . ARG A 1 205 ? -7.224 -8.840 -15.983 1.00 43.16 205 ARG A N 1
ATOM 1750 C CA . ARG A 1 205 ? -8.526 -9.326 -16.443 1.00 43.16 205 ARG A CA 1
ATOM 1751 C C . ARG A 1 205 ? -8.570 -10.850 -16.286 1.00 43.16 205 ARG A C 1
ATOM 1753 O O . ARG A 1 205 ? -7.713 -11.542 -16.847 1.00 43.16 205 ARG A O 1
ATOM 1760 N N . TYR A 1 206 ? -9.565 -11.354 -15.550 1.00 43.47 206 TYR A N 1
ATOM 1761 C CA . TYR A 1 206 ? -9.831 -12.789 -15.420 1.00 43.47 206 TYR A CA 1
ATOM 1762 C C . TYR A 1 206 ? -9.937 -13.418 -16.819 1.00 43.47 206 TYR A C 1
ATOM 1764 O O . TYR A 1 206 ? -10.696 -12.930 -17.661 1.00 43.47 206 TYR A O 1
ATOM 1772 N N . GLY A 1 207 ? -9.136 -14.456 -17.080 1.00 45.94 207 GLY A N 1
ATOM 1773 C CA . GLY A 1 207 ? -9.041 -15.115 -18.389 1.00 45.94 207 GLY A CA 1
ATOM 1774 C C . GLY A 1 207 ? -8.002 -14.535 -19.361 1.00 45.94 207 GLY A C 1
ATOM 1775 O O . GLY A 1 207 ? -7.921 -14.998 -20.496 1.00 45.94 207 GLY A O 1
ATOM 1776 N N . SER A 1 208 ? -7.197 -13.542 -18.963 1.00 47.31 208 SER A N 1
ATOM 1777 C CA . SER A 1 208 ? -6.017 -13.154 -19.751 1.00 47.31 208 SER A CA 1
ATOM 1778 C C . SER A 1 208 ? -4.868 -14.149 -19.548 1.00 47.31 208 SER A C 1
ATOM 1780 O O . SER A 1 208 ? -4.676 -14.657 -18.448 1.00 47.31 208 SER A O 1
ATOM 1782 N N . ILE A 1 209 ? -4.044 -14.370 -20.577 1.00 51.91 209 ILE A N 1
ATOM 1783 C CA . ILE A 1 209 ? -2.822 -15.198 -20.469 1.00 51.91 209 ILE A CA 1
ATOM 1784 C C . ILE A 1 209 ? -1.839 -14.672 -19.407 1.00 51.91 209 ILE A C 1
ATOM 1786 O O . ILE A 1 209 ? -1.007 -15.407 -18.884 1.00 51.91 209 ILE A O 1
ATOM 1790 N N . PHE A 1 210 ? -1.936 -13.381 -19.087 1.00 50.19 210 PHE A N 1
ATOM 1791 C CA . PHE A 1 210 ? -1.121 -12.719 -18.077 1.00 50.19 210 PHE A CA 1
ATOM 1792 C C . PHE A 1 210 ? -1.668 -12.917 -16.662 1.00 50.19 210 PHE A C 1
ATOM 1794 O O . PHE A 1 210 ? -0.888 -12.866 -15.718 1.00 50.19 210 PHE A O 1
ATOM 1801 N N . PHE A 1 211 ? -2.967 -13.202 -16.513 1.00 50.53 211 PHE A N 1
ATOM 1802 C CA . PHE A 1 211 ? -3.589 -13.511 -15.226 1.00 50.53 211 PHE A CA 1
ATOM 1803 C C . PHE A 1 211 ? -2.922 -14.733 -14.586 1.00 50.53 211 PHE A C 1
ATOM 1805 O O . PHE A 1 211 ? -2.453 -14.659 -13.460 1.00 50.53 211 PHE A O 1
ATOM 1812 N N . GLU A 1 212 ? -2.770 -15.840 -15.315 1.00 55.44 212 GLU A N 1
ATOM 1813 C CA . GLU A 1 212 ? -2.150 -17.053 -14.757 1.00 55.44 212 GLU A CA 1
ATOM 1814 C C . GLU A 1 212 ? -0.694 -16.831 -14.320 1.00 55.44 212 GLU A C 1
ATOM 1816 O O . GLU A 1 212 ? -0.264 -17.384 -13.311 1.00 55.44 212 GLU A O 1
ATOM 1821 N N . LYS A 1 213 ? 0.047 -15.970 -15.030 1.00 51.22 213 LYS A N 1
ATOM 1822 C CA . LYS A 1 213 ? 1.475 -15.723 -14.790 1.00 51.22 213 LYS A CA 1
ATOM 1823 C C . LYS A 1 213 ? 1.764 -14.654 -13.731 1.00 51.22 213 LYS A C 1
ATOM 1825 O O . LYS A 1 213 ? 2.787 -14.736 -13.059 1.00 51.22 213 LYS A O 1
ATOM 1830 N N . PHE A 1 214 ? 0.906 -13.645 -13.610 1.00 51.34 214 PHE A N 1
ATOM 1831 C CA . PHE A 1 214 ? 1.186 -12.432 -12.838 1.00 51.34 214 PHE A CA 1
ATOM 1832 C C . PHE A 1 214 ? 0.082 -12.067 -11.838 1.00 51.34 214 PHE A C 1
ATOM 1834 O O . PHE A 1 214 ? 0.127 -10.980 -11.267 1.00 51.34 214 PHE A O 1
ATOM 1841 N N . HIS A 1 215 ? -0.897 -12.949 -11.602 1.00 55.97 215 HIS A N 1
ATOM 1842 C CA . HIS A 1 215 ? -1.959 -12.675 -10.637 1.00 55.97 215 HIS A CA 1
ATOM 1843 C C . HIS A 1 215 ? -1.411 -12.340 -9.244 1.00 55.97 215 HIS A C 1
ATOM 1845 O O . HIS A 1 215 ? -0.459 -12.945 -8.731 1.00 55.97 215 HIS A O 1
ATOM 1851 N N . SER A 1 216 ? -2.094 -11.375 -8.634 1.00 61.31 216 SER A N 1
ATOM 1852 C CA . SER A 1 216 ? -2.114 -11.136 -7.201 1.00 61.31 216 SER A CA 1
ATOM 1853 C C . SER A 1 216 ? -0.785 -10.702 -6.585 1.00 61.31 216 SER A C 1
ATOM 1855 O O . SER A 1 216 ? -0.445 -9.521 -6.618 1.00 61.31 216 SER A O 1
ATOM 1857 N N . TYR A 1 217 ? -0.034 -11.649 -6.024 1.00 57.41 217 TYR A N 1
ATOM 1858 C CA . TYR A 1 217 ? 1.268 -11.442 -5.394 1.00 57.41 217 TYR A CA 1
ATOM 1859 C C . TYR A 1 217 ? 2.393 -12.144 -6.159 1.00 57.41 217 TYR A C 1
ATOM 1861 O O . TYR A 1 217 ? 3.506 -12.257 -5.655 1.00 57.41 217 TYR A O 1
ATOM 1869 N N . GLY A 1 218 ? 2.135 -12.629 -7.380 1.00 58.97 218 GLY A N 1
ATOM 1870 C CA . GLY A 1 218 ? 3.186 -13.137 -8.269 1.00 58.97 218 GLY A CA 1
ATOM 1871 C C . GLY A 1 218 ? 4.269 -12.093 -8.575 1.00 58.97 218 GLY A C 1
ATOM 1872 O O . GLY A 1 218 ? 5.390 -12.458 -8.909 1.00 58.97 218 GLY A O 1
ATOM 1873 N N . LEU A 1 219 ? 3.941 -10.808 -8.402 1.00 64.50 219 LEU A N 1
ATOM 1874 C CA . LEU A 1 219 ? 4.844 -9.665 -8.565 1.00 64.50 219 LEU A CA 1
ATOM 1875 C C . LEU A 1 219 ? 5.525 -9.219 -7.261 1.00 64.50 219 LEU A C 1
ATOM 1877 O O . LEU A 1 219 ? 6.415 -8.372 -7.299 1.00 64.50 219 LEU A O 1
ATOM 1881 N N . PHE A 1 220 ? 5.106 -9.769 -6.117 1.00 75.81 22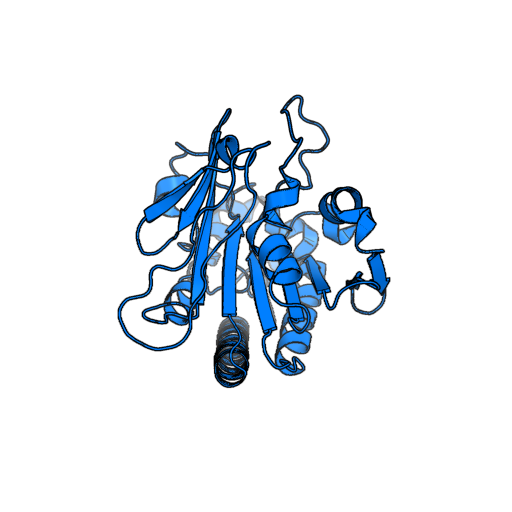0 PHE A N 1
ATOM 1882 C CA . PHE A 1 220 ? 5.548 -9.361 -4.780 1.00 75.81 220 PHE A CA 1
ATOM 1883 C C . PHE A 1 220 ? 5.854 -10.605 -3.924 1.00 75.81 220 PHE A C 1
ATOM 1885 O O . PHE A 1 220 ? 5.157 -10.877 -2.940 1.00 75.81 220 PHE A O 1
ATOM 1892 N N . PRO A 1 221 ? 6.854 -11.419 -4.313 1.00 76.25 221 PRO A N 1
ATOM 1893 C CA . PRO A 1 221 ? 7.191 -12.639 -3.581 1.00 76.25 221 PRO A CA 1
ATOM 1894 C C . PRO A 1 221 ? 7.597 -12.349 -2.130 1.00 76.25 221 PRO A C 1
ATOM 1896 O O . PRO A 1 221 ? 7.230 -13.106 -1.234 1.00 76.25 221 PRO A O 1
ATOM 1899 N N . ASP A 1 222 ? 8.273 -11.228 -1.886 1.00 84.94 222 ASP A N 1
ATOM 1900 C CA . ASP A 1 222 ? 8.712 -10.828 -0.549 1.00 84.94 222 ASP A CA 1
ATOM 1901 C C . ASP A 1 222 ? 7.529 -10.496 0.371 1.00 84.94 222 ASP A C 1
ATOM 1903 O O . ASP A 1 222 ? 7.519 -10.919 1.525 1.00 84.94 222 ASP A O 1
ATOM 1907 N N . ILE A 1 223 ? 6.458 -9.882 -0.156 1.00 86.50 223 ILE A N 1
ATOM 1908 C CA . ILE A 1 223 ? 5.199 -9.730 0.592 1.00 86.50 223 ILE A CA 1
ATOM 1909 C C . ILE A 1 223 ? 4.635 -11.091 0.994 1.00 86.50 223 ILE A C 1
ATOM 1911 O O . ILE A 1 223 ? 4.253 -11.260 2.146 1.00 86.50 223 ILE A O 1
ATOM 1915 N N . LYS A 1 224 ? 4.601 -12.091 0.102 1.00 83.00 224 LYS A N 1
ATOM 1916 C CA . LYS A 1 224 ? 4.088 -13.422 0.485 1.00 83.00 224 LYS A CA 1
ATOM 1917 C C . LYS A 1 224 ? 4.865 -14.008 1.661 1.00 83.00 224 LYS A C 1
ATOM 1919 O O . LYS A 1 224 ? 4.256 -14.605 2.544 1.00 83.00 224 LYS A O 1
ATOM 1924 N N . ASN A 1 225 ? 6.183 -13.824 1.675 1.00 86.75 225 ASN A N 1
ATOM 1925 C CA . ASN A 1 225 ? 7.035 -14.316 2.753 1.00 86.75 225 ASN A CA 1
ATOM 1926 C C . ASN A 1 225 ? 6.726 -13.625 4.086 1.00 86.75 225 ASN A C 1
ATOM 1928 O O . ASN A 1 225 ? 6.681 -14.305 5.106 1.00 86.75 225 ASN A O 1
ATOM 1932 N N . LEU A 1 226 ? 6.431 -12.320 4.078 1.00 89.25 226 LEU A N 1
ATOM 1933 C CA . LEU A 1 226 ? 6.047 -11.587 5.290 1.00 89.25 226 LEU A CA 1
ATOM 1934 C C . LEU A 1 226 ? 4.707 -12.039 5.889 1.00 89.25 226 LEU A C 1
ATOM 1936 O O . LEU A 1 226 ? 4.469 -11.799 7.065 1.00 89.25 226 LEU A O 1
ATOM 1940 N N . PHE A 1 227 ? 3.821 -12.673 5.125 1.00 86.12 227 PHE A N 1
ATOM 1941 C CA . PHE A 1 227 ? 2.504 -13.109 5.618 1.00 86.12 227 PHE A CA 1
ATOM 1942 C C . PHE A 1 227 ? 2.423 -14.615 5.890 1.00 86.12 227 PHE A C 1
ATOM 1944 O O . PHE A 1 227 ? 1.375 -15.117 6.296 1.00 86.12 227 PHE A O 1
ATOM 1951 N N . LYS A 1 228 ? 3.498 -15.357 5.623 1.00 79.31 228 LYS A N 1
ATOM 1952 C CA . LYS A 1 228 ? 3.490 -16.813 5.695 1.00 79.31 228 LYS A CA 1
ATOM 1953 C C . LYS A 1 228 ? 3.416 -17.287 7.151 1.00 79.31 228 LYS A C 1
ATOM 1955 O O . LYS A 1 228 ? 4.213 -16.855 7.969 1.00 79.31 228 LYS A O 1
ATOM 1960 N N . ASP A 1 229 ? 2.509 -18.226 7.422 1.00 75.69 229 ASP A N 1
ATOM 1961 C CA . ASP A 1 229 ? 2.371 -18.941 8.701 1.00 75.69 229 ASP A CA 1
ATOM 1962 C C . ASP A 1 229 ? 1.990 -18.065 9.923 1.00 75.69 229 ASP A C 1
ATOM 1964 O O . ASP A 1 229 ? 2.065 -18.539 11.055 1.00 75.69 229 ASP A O 1
ATOM 1968 N N . GLU A 1 230 ? 1.501 -16.832 9.713 1.00 78.56 230 GLU A N 1
ATOM 1969 C CA . GLU A 1 230 ? 1.148 -15.896 10.795 1.00 78.56 230 GLU A CA 1
ATOM 1970 C C . GLU A 1 230 ? -0.375 -15.685 10.942 1.00 78.56 230 GLU A C 1
ATOM 1972 O O . GLU A 1 230 ? -1.034 -15.230 10.003 1.00 78.56 230 GLU A O 1
ATOM 1977 N N . PRO A 1 231 ? -0.976 -15.947 12.120 1.00 76.75 231 PRO A N 1
ATOM 1978 C CA . PRO A 1 231 ? -2.431 -15.883 12.309 1.00 76.75 231 PRO A CA 1
ATOM 1979 C C . PRO A 1 231 ? -2.991 -14.452 12.339 1.00 76.75 231 PRO A C 1
ATOM 1981 O O . PRO A 1 231 ? -4.178 -14.243 12.094 1.00 76.75 231 PRO A O 1
ATOM 1984 N N . THR A 1 232 ? -2.152 -13.463 12.646 1.00 82.56 232 THR A N 1
ATOM 1985 C CA . THR A 1 232 ? -2.493 -12.032 12.732 1.00 82.56 232 THR A CA 1
ATOM 1986 C C . THR A 1 232 ? -2.306 -11.283 11.416 1.00 82.56 232 THR A C 1
ATOM 1988 O O . THR A 1 232 ? -2.606 -10.087 11.347 1.00 82.56 232 THR A O 1
ATOM 1991 N N . ARG A 1 233 ? -1.840 -11.972 10.366 1.00 87.00 233 ARG A N 1
ATOM 1992 C CA . ARG A 1 233 ? -1.550 -11.397 9.052 1.00 87.00 233 ARG A CA 1
ATOM 1993 C C . ARG A 1 233 ? -2.478 -12.000 8.003 1.00 87.00 233 ARG A C 1
ATOM 1995 O O . ARG A 1 233 ? -2.530 -13.210 7.807 1.00 87.00 233 ARG A O 1
ATOM 2002 N N . VAL A 1 234 ? -3.212 -11.154 7.289 1.00 83.75 234 VAL A N 1
ATOM 2003 C CA . VAL A 1 234 ? -4.128 -11.573 6.224 1.00 83.75 234 VAL A CA 1
ATOM 2004 C C . VAL A 1 234 ? -3.628 -11.074 4.892 1.00 83.75 234 VAL A C 1
ATOM 2006 O O . VAL A 1 234 ? -3.502 -9.875 4.675 1.00 83.75 234 VAL A O 1
ATOM 2009 N N . LEU A 1 235 ? -3.417 -12.010 3.977 1.00 81.00 235 LEU A N 1
ATOM 2010 C CA . LEU A 1 235 ? -3.131 -11.713 2.587 1.00 81.00 235 LEU A CA 1
ATOM 2011 C C . LEU A 1 235 ? -4.368 -12.027 1.748 1.00 81.00 235 LEU A C 1
ATOM 2013 O O . LEU A 1 235 ? -4.837 -13.172 1.724 1.00 81.00 235 LEU A O 1
ATOM 2017 N N . ALA A 1 236 ? -4.910 -11.017 1.081 1.00 75.19 236 ALA A N 1
ATOM 2018 C CA . ALA A 1 236 ? -6.130 -11.132 0.304 1.00 75.19 236 ALA A CA 1
ATOM 2019 C C . ALA A 1 236 ? -6.001 -10.470 -1.069 1.00 75.19 236 ALA A C 1
ATOM 2021 O O . ALA A 1 236 ? -5.206 -9.568 -1.321 1.00 75.19 236 ALA A O 1
ATOM 2022 N N . GLU A 1 237 ? -6.793 -10.979 -1.997 1.00 68.44 237 GLU A N 1
ATOM 2023 C CA . GLU A 1 237 ? -6.738 -10.638 -3.407 1.00 68.44 237 GLU A CA 1
ATOM 2024 C C . GLU A 1 237 ? -8.139 -10.256 -3.845 1.00 68.44 237 GLU A C 1
ATOM 2026 O O . GLU A 1 237 ? -9.112 -10.941 -3.517 1.00 68.44 237 GLU A O 1
ATOM 2031 N N . TRP A 1 238 ? -8.267 -9.175 -4.601 1.00 62.28 238 TRP A N 1
ATOM 2032 C CA . TRP A 1 238 ? -9.566 -8.796 -5.133 1.00 62.28 238 TRP A CA 1
ATOM 2033 C C . TRP A 1 238 ? -9.711 -9.276 -6.569 1.00 62.28 238 TRP A C 1
ATOM 2035 O O . TRP A 1 238 ? -8.908 -8.946 -7.442 1.00 62.28 238 TRP A O 1
ATOM 2045 N N . VAL A 1 239 ? -10.752 -10.065 -6.825 1.00 60.06 239 VAL A N 1
ATOM 2046 C CA . VAL A 1 239 ? -11.028 -10.625 -8.145 1.00 60.06 239 VAL A CA 1
ATOM 2047 C C . VAL A 1 239 ? -12.294 -9.995 -8.701 1.00 60.06 239 VAL A C 1
ATOM 2049 O O . VAL A 1 239 ? -13.413 -10.309 -8.291 1.00 60.06 239 VAL A O 1
ATOM 2052 N N . PHE A 1 240 ? -12.109 -9.133 -9.700 1.00 53.53 240 PHE A N 1
ATOM 2053 C CA . PHE A 1 240 ? -13.213 -8.581 -10.471 1.00 53.53 240 PHE A CA 1
ATOM 2054 C C . PHE A 1 240 ? -13.701 -9.594 -11.512 1.00 53.53 240 PHE A C 1
ATOM 2056 O O . PHE A 1 240 ? -12.961 -9.982 -12.425 1.00 53.53 240 PHE A O 1
ATOM 2063 N N . LYS A 1 241 ? -14.974 -9.985 -11.417 1.00 55.69 241 LYS A N 1
ATOM 2064 C CA . LYS A 1 241 ? -15.711 -10.610 -12.516 1.00 55.69 241 LYS A CA 1
ATOM 2065 C C . LYS A 1 241 ? -16.825 -9.660 -12.933 1.00 55.69 241 LYS A C 1
ATOM 2067 O O . LYS A 1 241 ? -17.502 -9.080 -12.093 1.00 55.69 241 LYS A O 1
ATOM 2072 N N . LYS A 1 242 ? -17.020 -9.501 -14.244 1.00 49.06 242 LYS A N 1
ATOM 2073 C CA . LYS A 1 242 ? -18.189 -8.792 -14.772 1.00 49.06 242 LYS A CA 1
ATOM 2074 C C . LYS A 1 242 ? -19.428 -9.477 -14.169 1.00 49.06 242 LYS A C 1
ATOM 2076 O O . LYS A 1 242 ? -19.558 -10.686 -14.334 1.00 49.06 242 LYS A O 1
ATOM 2081 N N . ASP A 1 243 ? -20.222 -8.728 -13.405 1.00 49.94 243 ASP A N 1
ATOM 2082 C CA . ASP A 1 243 ? -21.423 -9.165 -12.666 1.00 49.94 243 ASP A CA 1
ATOM 2083 C C . ASP A 1 243 ? -21.200 -9.868 -11.304 1.00 49.94 243 ASP A C 1
ATOM 2085 O O . ASP A 1 243 ? -22.172 -10.269 -10.668 1.00 49.94 243 ASP A O 1
ATOM 2089 N N . ASN A 1 244 ? -19.960 -10.016 -10.810 1.00 50.56 244 ASN A N 1
ATOM 2090 C CA . ASN A 1 244 ? -19.706 -10.579 -9.476 1.00 50.56 244 ASN A CA 1
ATOM 2091 C C . ASN A 1 244 ? -18.383 -10.075 -8.852 1.00 50.56 244 ASN A C 1
ATOM 2093 O O . ASN A 1 244 ? -17.309 -10.176 -9.450 1.00 50.56 244 ASN A O 1
ATOM 2097 N N . TYR A 1 245 ? -18.453 -9.585 -7.614 1.00 52.78 245 TYR A N 1
ATOM 2098 C CA . TYR A 1 245 ? -17.336 -8.992 -6.879 1.00 52.78 245 TYR A CA 1
ATOM 2099 C C . TYR A 1 245 ? -16.896 -9.919 -5.743 1.00 52.78 245 TYR A C 1
ATOM 2101 O O . TYR A 1 245 ? -17.632 -10.100 -4.779 1.00 52.78 245 TYR A O 1
ATOM 2109 N N . ASN A 1 246 ? -15.699 -10.510 -5.834 1.00 51.16 246 ASN A N 1
ATOM 2110 C CA . ASN A 1 246 ? -15.198 -11.421 -4.797 1.00 51.16 246 ASN A CA 1
ATOM 2111 C C . ASN A 1 246 ? -13.822 -10.986 -4.291 1.00 51.16 246 ASN A C 1
ATOM 2113 O O . ASN A 1 246 ? -12.925 -10.719 -5.091 1.00 51.16 246 ASN A O 1
ATOM 2117 N N . MET A 1 247 ? -13.629 -11.010 -2.973 1.00 48.97 247 MET A N 1
ATOM 2118 C CA . MET A 1 247 ? -12.296 -11.063 -2.372 1.00 48.97 247 MET A CA 1
ATOM 2119 C C . MET A 1 247 ? -11.946 -12.527 -2.121 1.00 48.97 247 MET A C 1
ATOM 2121 O O . MET A 1 247 ? -12.787 -13.308 -1.684 1.00 48.97 247 MET A O 1
ATOM 2125 N N . ILE A 1 248 ? -10.721 -12.926 -2.423 1.00 52.19 248 ILE A N 1
ATOM 2126 C CA . ILE A 1 248 ? -10.237 -14.291 -2.241 1.00 52.19 248 ILE A CA 1
ATOM 2127 C C . ILE A 1 248 ? -8.999 -14.220 -1.354 1.00 52.19 248 ILE A C 1
ATOM 2129 O O . ILE A 1 248 ? -8.065 -13.481 -1.654 1.00 52.19 248 ILE A O 1
ATOM 2133 N N . ARG A 1 249 ? -8.983 -14.967 -0.248 1.00 51.50 249 ARG A N 1
ATOM 2134 C CA . ARG A 1 249 ? -7.785 -15.092 0.592 1.00 51.50 249 ARG A CA 1
ATOM 2135 C C . ARG A 1 249 ? -6.697 -15.832 -0.189 1.00 51.50 249 ARG A C 1
ATOM 2137 O O . ARG A 1 249 ? -6.948 -16.894 -0.758 1.00 51.50 249 ARG A O 1
ATOM 2144 N N . ALA A 1 250 ? -5.490 -15.269 -0.212 1.00 47.06 250 ALA A N 1
ATOM 2145 C CA . ALA A 1 250 ? -4.405 -15.716 -1.087 1.00 47.06 250 ALA A CA 1
ATOM 2146 C C . ALA A 1 250 ? -3.865 -17.116 -0.732 1.00 47.06 250 ALA A C 1
ATOM 2148 O O . ALA A 1 250 ? -3.407 -17.843 -1.610 1.00 47.06 250 ALA A O 1
ATOM 2149 N N . PHE A 1 251 ? -3.897 -17.496 0.552 1.00 39.12 251 PHE A N 1
ATOM 2150 C CA . PHE A 1 251 ? -3.225 -18.707 1.044 1.00 39.12 251 PHE A CA 1
ATOM 2151 C C . PHE A 1 251 ? -4.113 -19.951 1.130 1.00 39.12 251 PHE A C 1
ATOM 2153 O O . PHE A 1 251 ? -3.610 -21.058 0.957 1.00 39.12 251 PHE A O 1
ATOM 2160 N N . ASP A 1 252 ? -5.414 -19.794 1.372 1.00 45.69 252 ASP A N 1
ATOM 2161 C CA . ASP A 1 252 ? -6.355 -20.916 1.503 1.00 45.69 252 ASP A CA 1
ATOM 2162 C C . ASP A 1 252 ? -7.451 -20.924 0.424 1.00 45.69 252 ASP A C 1
ATOM 2164 O O . ASP A 1 252 ? -8.260 -21.850 0.363 1.00 45.69 252 ASP A O 1
ATOM 2168 N N . GLY A 1 253 ? -7.475 -19.915 -0.456 1.00 48.81 253 GLY A N 1
ATOM 2169 C CA . GLY A 1 253 ? -8.444 -19.810 -1.544 1.00 48.81 253 GLY A CA 1
ATOM 2170 C C . GLY A 1 253 ? -9.883 -19.585 -1.075 1.00 48.81 253 GLY A C 1
ATOM 2171 O O . GLY A 1 253 ? -10.806 -19.704 -1.891 1.00 48.81 253 GLY A O 1
ATOM 2172 N N . GLN A 1 254 ? -10.100 -19.269 0.209 1.00 53.81 254 GLN A N 1
ATOM 2173 C CA . GLN A 1 254 ? -11.424 -18.974 0.741 1.00 53.81 254 GLN A CA 1
ATOM 2174 C C . GLN A 1 254 ? -11.977 -17.722 0.050 1.00 53.81 254 GLN A C 1
ATOM 2176 O O . GLN A 1 254 ? -11.339 -16.667 0.026 1.00 53.81 254 GLN A O 1
ATOM 2181 N N . LYS A 1 255 ? -13.170 -17.846 -0.541 1.00 53.25 255 LYS A N 1
ATOM 2182 C CA . LYS A 1 255 ? -13.829 -16.763 -1.279 1.00 53.25 255 LYS A CA 1
ATOM 2183 C C . LYS A 1 255 ? -14.840 -16.057 -0.389 1.00 53.25 255 LYS A C 1
ATOM 2185 O O . LYS A 1 255 ? -15.683 -16.703 0.226 1.00 53.25 255 LYS A O 1
ATOM 2190 N N . ILE A 1 256 ? -14.764 -14.738 -0.382 1.00 52.59 256 ILE A N 1
ATOM 2191 C CA . ILE A 1 256 ? -15.684 -13.814 0.267 1.00 52.59 256 ILE A CA 1
ATOM 2192 C C . ILE A 1 256 ? -16.438 -13.103 -0.858 1.00 52.59 256 ILE A C 1
ATOM 2194 O O . ILE A 1 256 ? -15.844 -12.321 -1.607 1.00 52.59 256 ILE A O 1
ATOM 2198 N N . ASN A 1 257 ? -17.726 -13.416 -1.015 1.00 52.22 257 ASN A N 1
ATOM 2199 C CA . ASN A 1 257 ? -18.566 -12.802 -2.039 1.00 52.22 257 ASN A CA 1
ATOM 2200 C C . ASN A 1 257 ? -19.178 -11.497 -1.514 1.00 52.22 257 ASN A C 1
ATOM 2202 O O . ASN A 1 257 ? -19.869 -11.500 -0.498 1.00 52.22 257 ASN A O 1
ATOM 2206 N N . TYR A 1 258 ? -18.930 -10.384 -2.206 1.00 48.25 258 TYR A N 1
ATOM 2207 C CA . TYR A 1 258 ? -19.421 -9.056 -1.825 1.00 48.25 258 TYR A CA 1
ATOM 2208 C C . TYR A 1 258 ? -20.775 -8.717 -2.460 1.00 48.25 258 TYR A C 1
ATOM 2210 O O . TYR A 1 258 ? -21.349 -7.687 -2.128 1.00 48.25 258 TYR A O 1
ATOM 2218 N N . THR A 1 259 ? -21.326 -9.554 -3.349 1.00 48.66 259 THR A N 1
ATOM 2219 C CA . THR A 1 259 ? -22.719 -9.362 -3.803 1.00 48.66 259 THR A CA 1
ATOM 2220 C C . THR A 1 259 ? -23.737 -9.737 -2.727 1.00 48.66 259 THR A C 1
ATOM 2222 O O . THR A 1 259 ? -24.851 -9.232 -2.754 1.00 48.66 259 THR A O 1
ATOM 2225 N N . ASP A 1 260 ? -23.347 -10.577 -1.764 1.00 42.12 260 ASP A N 1
ATOM 2226 C CA . ASP A 1 260 ? -24.218 -11.069 -0.689 1.00 42.12 260 ASP A CA 1
ATOM 2227 C C . ASP A 1 260 ? -24.081 -10.241 0.607 1.00 42.12 260 ASP A C 1
ATOM 2229 O O . ASP A 1 260 ? -24.772 -10.499 1.594 1.00 42.12 260 ASP A O 1
ATOM 2233 N N . SER A 1 261 ? -23.213 -9.218 0.631 1.00 42.81 261 SER A N 1
ATOM 2234 C CA . SER A 1 261 ? -22.897 -8.445 1.844 1.00 42.81 261 SER A CA 1
ATOM 2235 C C . SER A 1 261 ? -23.994 -7.473 2.294 1.00 42.81 261 SER A C 1
ATOM 2237 O O . SER A 1 261 ? -23.843 -6.860 3.345 1.00 42.81 261 SER A O 1
ATOM 2239 N N . GLU A 1 262 ? -25.117 -7.378 1.574 1.00 39.97 262 GLU A N 1
ATOM 2240 C CA . GLU A 1 262 ? -26.361 -6.826 2.138 1.00 39.97 262 GLU A CA 1
ATOM 2241 C C . GLU A 1 262 ? -26.940 -7.727 3.250 1.00 39.97 262 GLU A C 1
ATOM 2243 O O . GLU A 1 262 ? -27.752 -7.267 4.046 1.00 39.97 262 GLU A O 1
ATOM 2248 N N . THR A 1 263 ? -26.496 -8.989 3.359 1.00 37.53 263 THR A N 1
ATOM 2249 C CA . THR A 1 263 ? -27.013 -9.971 4.336 1.00 37.53 263 THR A CA 1
ATOM 2250 C C . THR A 1 263 ? -26.045 -10.359 5.460 1.00 37.53 263 THR A C 1
ATOM 2252 O O . THR A 1 263 ? -26.371 -11.202 6.292 1.00 37.53 263 THR A O 1
ATOM 2255 N N . GLY A 1 264 ? -24.908 -9.670 5.574 1.00 43.84 264 GLY A N 1
ATOM 2256 C CA . GLY A 1 264 ? -24.060 -9.733 6.762 1.00 43.84 264 GLY A CA 1
ATOM 2257 C C . GLY A 1 264 ? -22.998 -10.838 6.779 1.00 43.84 264 GLY A C 1
ATOM 2258 O O . GLY A 1 264 ? -23.171 -11.938 6.272 1.00 43.84 264 GLY A O 1
ATOM 2259 N N . ILE A 1 265 ? -21.891 -10.485 7.441 1.00 44.31 265 ILE A N 1
ATOM 2260 C CA . ILE A 1 265 ? -20.909 -11.355 8.102 1.00 44.31 265 ILE A CA 1
ATOM 2261 C C . ILE A 1 265 ? -20.218 -12.401 7.211 1.00 44.31 265 ILE A C 1
ATOM 2263 O O . ILE A 1 265 ? -20.742 -13.480 6.950 1.00 44.31 265 ILE A O 1
ATOM 2267 N N . ILE A 1 266 ? -18.943 -12.157 6.889 1.00 39.34 266 ILE A N 1
ATOM 2268 C CA . ILE A 1 266 ? -18.035 -13.219 6.440 1.00 39.34 266 ILE A CA 1
ATOM 2269 C C . ILE A 1 266 ? -16.770 -13.188 7.308 1.00 39.34 266 ILE A C 1
ATOM 2271 O O . ILE A 1 266 ? -16.043 -12.191 7.280 1.00 39.34 266 ILE A O 1
ATOM 2275 N N . PRO A 1 267 ? -16.490 -14.249 8.091 1.00 40.66 267 PRO A N 1
ATOM 2276 C CA . PRO A 1 267 ? -15.314 -14.293 8.939 1.00 40.66 267 PRO A CA 1
ATOM 2277 C C . PRO A 1 267 ? -14.035 -14.424 8.115 1.00 40.66 267 PRO A C 1
ATOM 2279 O O . PRO A 1 267 ? -13.865 -15.378 7.357 1.00 40.66 267 PRO A O 1
ATOM 2282 N N . ILE A 1 268 ? -13.124 -13.464 8.288 1.00 46.06 268 ILE A N 1
ATOM 2283 C CA . ILE A 1 268 ? -11.791 -13.482 7.664 1.00 46.06 268 ILE A CA 1
ATOM 2284 C C . ILE A 1 268 ? -10.830 -14.403 8.439 1.00 46.06 268 ILE A C 1
ATOM 2286 O O . ILE A 1 268 ? -9.868 -14.909 7.865 1.00 46.06 268 ILE A O 1
ATOM 2290 N N . PHE A 1 269 ? -11.122 -14.689 9.713 1.00 45.78 269 PHE A N 1
ATOM 2291 C CA . PHE A 1 269 ? -10.291 -15.517 10.585 1.00 45.78 269 PHE A CA 1
ATOM 2292 C C . PHE A 1 269 ? -11.072 -16.743 11.062 1.00 45.78 269 PHE A C 1
ATOM 2294 O O . PHE A 1 269 ? -12.210 -16.632 11.517 1.00 45.78 269 PHE A O 1
ATOM 2301 N N . LYS A 1 270 ? -10.450 -17.919 10.966 1.00 33.09 270 LYS A N 1
ATOM 2302 C CA . LYS A 1 270 ? -10.926 -19.159 11.584 1.00 33.09 270 LYS A CA 1
ATOM 2303 C C . LYS A 1 270 ? -9.917 -19.535 12.666 1.00 33.09 270 LYS A C 1
ATOM 2305 O O . LYS A 1 270 ? -8.725 -19.599 12.385 1.00 33.09 270 LYS A O 1
ATOM 2310 N N . ILE A 1 271 ? -10.394 -19.707 13.893 1.00 43.81 271 ILE A N 1
ATOM 2311 C CA . ILE A 1 271 ? -9.572 -19.786 15.103 1.00 43.81 271 ILE A CA 1
ATOM 2312 C C . ILE A 1 271 ? -9.782 -21.157 15.718 1.00 43.81 271 ILE A C 1
ATOM 2314 O O . ILE A 1 271 ? -10.910 -21.521 16.039 1.00 43.81 271 ILE A O 1
ATOM 2318 N N . GLU A 1 272 ? -8.702 -21.912 15.885 1.00 31.11 272 GLU A N 1
ATOM 2319 C CA . GLU A 1 272 ? -8.712 -23.135 16.679 1.00 31.11 272 GLU A CA 1
ATOM 2320 C C . GLU A 1 272 ? -7.820 -22.927 17.913 1.00 31.11 272 GLU A C 1
ATOM 2322 O O . GLU A 1 272 ? -6.620 -22.701 17.795 1.00 31.11 272 GLU A O 1
ATOM 2327 N N . ASN A 1 273 ? -8.453 -23.025 19.088 1.00 32.00 273 ASN A N 1
ATOM 2328 C CA . ASN A 1 273 ? -7.898 -23.113 20.447 1.00 32.00 273 ASN A CA 1
ATOM 2329 C C . ASN A 1 273 ? -7.271 -21.845 21.085 1.00 32.00 273 ASN A C 1
ATOM 2331 O O . ASN A 1 273 ? -6.112 -21.500 20.893 1.00 32.00 273 ASN A O 1
ATOM 2335 N N . GLU A 1 274 ? -8.074 -21.221 21.958 1.00 34.84 274 GLU A N 1
ATOM 2336 C CA . GLU A 1 274 ? -7.719 -20.517 23.207 1.00 34.84 274 GLU A CA 1
ATOM 2337 C C . GLU A 1 274 ? -6.542 -19.507 23.211 1.00 34.84 274 GLU A C 1
ATOM 2339 O O . GLU A 1 274 ? -5.659 -19.581 24.065 1.00 34.84 274 GLU A O 1
ATOM 2344 N N . LYS A 1 275 ? -6.574 -18.484 22.338 1.00 35.88 275 LYS A N 1
ATOM 2345 C CA . LYS A 1 275 ? -6.503 -17.036 22.693 1.00 35.88 275 LYS A CA 1
ATOM 2346 C C . LYS A 1 275 ? -6.316 -16.131 21.458 1.00 35.88 275 LYS A C 1
ATOM 2348 O O . LYS A 1 275 ? -5.389 -16.325 20.683 1.00 35.88 275 LYS A O 1
ATOM 2353 N N . ARG A 1 276 ? -7.121 -15.049 21.447 1.00 35.19 276 ARG A N 1
ATOM 2354 C CA . ARG A 1 276 ? -7.304 -13.927 20.485 1.00 35.19 276 ARG A CA 1
ATOM 2355 C C . ARG A 1 276 ? -8.302 -14.209 19.360 1.00 35.19 276 ARG A C 1
ATOM 2357 O O . ARG A 1 276 ? -7.957 -14.827 18.363 1.00 35.19 276 ARG A O 1
ATOM 2364 N N . GLU A 1 277 ? -9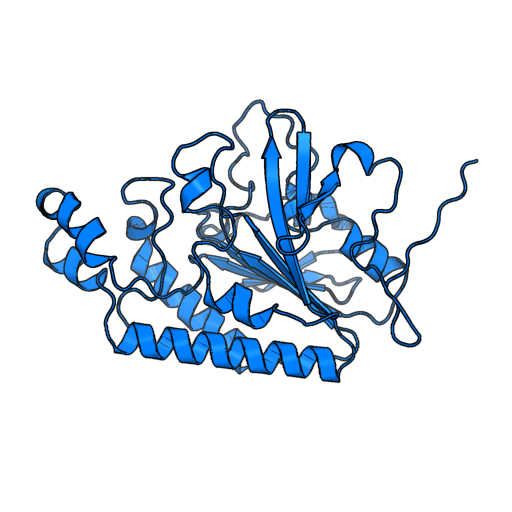.528 -13.707 19.548 1.00 33.00 277 GLU A N 1
ATOM 2365 C CA . GLU A 1 277 ? -10.642 -13.840 18.605 1.00 33.00 277 GLU A CA 1
ATOM 2366 C C . GLU A 1 277 ? -10.927 -12.596 17.756 1.00 33.00 277 GLU A C 1
ATOM 2368 O O . GLU A 1 277 ? -10.997 -11.486 18.275 1.00 33.00 277 GLU A O 1
ATOM 2373 N N . LEU A 1 278 ? -11.157 -12.829 16.457 1.00 37.25 278 LEU A N 1
ATOM 2374 C CA . LEU A 1 278 ? -11.849 -11.950 15.514 1.00 37.25 278 LEU A CA 1
ATOM 2375 C C . LEU A 1 278 ? -13.161 -12.668 15.148 1.00 37.25 278 LEU A C 1
ATOM 2377 O O . LEU A 1 278 ? -13.178 -13.543 14.283 1.00 37.25 278 LEU A O 1
ATOM 2381 N N . CYS A 1 279 ? -14.237 -12.350 15.874 1.00 34.56 279 CYS A N 1
ATOM 2382 C CA . CYS A 1 279 ? -15.553 -12.991 15.762 1.00 34.56 279 CYS A CA 1
ATOM 2383 C C . CYS A 1 279 ? -16.672 -11.946 15.585 1.00 34.56 279 CYS A C 1
ATOM 2385 O O . CYS A 1 279 ? -16.637 -10.862 16.167 1.00 34.56 279 CYS A O 1
ATOM 2387 N N . PHE A 1 280 ? -17.656 -12.294 14.747 1.00 45.22 280 PHE A N 1
ATOM 2388 C CA . PHE A 1 280 ? -18.657 -11.412 14.136 1.00 45.22 280 PHE A CA 1
ATOM 2389 C C . PHE A 1 280 ? -20.086 -11.651 14.696 1.00 45.22 280 PHE A C 1
ATOM 2391 O O . PHE A 1 280 ? -20.535 -12.794 14.709 1.00 45.22 280 PHE A O 1
ATOM 2398 N N . ALA A 1 281 ? -20.802 -10.593 15.115 1.00 25.12 281 ALA A N 1
ATOM 2399 C CA . ALA A 1 281 ? -22.245 -10.461 15.419 1.00 25.12 281 ALA A CA 1
ATOM 2400 C C . ALA A 1 281 ? -22.576 -8.953 15.641 1.00 25.12 281 ALA A C 1
ATOM 2402 O O . ALA A 1 281 ? -21.783 -8.261 16.264 1.00 25.12 281 ALA A O 1
ATOM 2403 N N . LYS A 1 282 ? -23.706 -8.346 15.239 1.00 23.55 282 LYS A N 1
ATOM 2404 C CA . LYS A 1 282 ? -25.089 -8.835 15.082 1.00 23.55 282 LYS A CA 1
ATOM 2405 C C . LYS A 1 282 ? -25.907 -7.827 14.239 1.00 23.55 282 LYS A C 1
ATOM 2407 O O . LYS A 1 282 ? -25.741 -6.627 14.426 1.00 23.55 282 LYS A O 1
ATOM 2412 N N . SER A 1 283 ? -26.919 -8.283 13.501 1.00 24.27 283 SER A N 1
ATOM 2413 C CA . SER A 1 283 ? -28.249 -7.676 13.651 1.00 24.27 283 SER A CA 1
ATOM 2414 C C . SER A 1 283 ? -29.325 -8.757 13.586 1.00 24.27 283 SER A C 1
ATOM 2416 O O . SER A 1 283 ? -29.275 -9.692 12.788 1.00 24.27 283 SER A O 1
ATOM 2418 N N . GLU A 1 284 ? -30.246 -8.674 14.540 1.00 25.75 284 GLU A N 1
ATOM 2419 C CA . GLU A 1 284 ? -31.498 -9.413 14.524 1.00 25.75 284 GLU A CA 1
ATOM 2420 C C . GLU A 1 284 ? -32.411 -8.769 13.481 1.00 25.75 284 GLU A C 1
ATOM 2422 O O . GLU A 1 284 ? -32.539 -7.546 13.420 1.00 25.75 284 GLU A O 1
ATOM 2427 N N . ILE A 1 285 ? -33.035 -9.612 12.667 1.00 25.81 285 ILE A N 1
ATOM 2428 C CA . ILE A 1 285 ? -34.116 -9.231 11.763 1.00 25.81 285 ILE A CA 1
ATOM 2429 C C . ILE A 1 285 ? -35.339 -8.883 12.631 1.00 25.81 285 ILE A C 1
ATOM 2431 O O . ILE A 1 285 ? -35.774 -9.725 13.420 1.00 25.81 285 ILE A O 1
ATOM 2435 N N . ILE A 1 286 ? -35.894 -7.675 12.471 1.00 29.02 286 ILE A N 1
ATOM 2436 C CA . ILE A 1 286 ? -37.328 -7.409 12.690 1.00 29.02 286 ILE A CA 1
ATOM 2437 C C . ILE A 1 286 ? -37.971 -7.293 11.315 1.00 29.02 286 ILE A C 1
ATOM 2439 O O . ILE A 1 286 ? -37.438 -6.507 10.500 1.00 29.02 286 ILE A O 1
#

Foldseek 3Di:
DFAQFDDQVPDDCLQQPCRVQQVVLVVLVLVCLVVDDDAFAEEEEEEAEAQCQVVPPDPAPCVCSLCSQVPPLNVQCCVVPVPYAYEYEAEYQDCCLVVVNDGPNCVVVVVQVWDADPVQRWIAGPNGNYIYRHGNHHDGADDQCVLVVLVVCPPPDDPVSSVSNHDDPVSVVVSVVSLVSVLVVCVNQVVSVYAYEYEYPSDDQPPDPVCVCPNQCNRPVSVVVSQPPDQRYWYWYWDDDRVWTWIATPPPRDIDTPVCPVPDDDDSHDDDDDDDDDDDDDDDDD

Sequence (286 aa):
MNFPFYLYPNQVLSGYTDYEEYLKETERLYNDLCEYKSKPNTIFQLIIGAVMEEAIDYKVDINNHWRQLFPFYLEYHLETNTNSNIDIFLISPNIVFKNHIKPTFINATSYYEWKYDKNTKTYYSTTENINVHIYYTPFPSIDLNNYKSLSLYDTIIDKDHLKKLIQTENDINFINNFYQELQIIFETIEKYNGFIICNSYAVFRYGSIFFEKFHSYGLFPDIKNLFKDEPTRVLAEWVFKKDNYNMIRAFDGQKINYTDSETGIIPIFKIENEKRELCFAKSEII

pLDDT: mean 73.26, std 20.07, range [23.55, 97.0]

Radius of gyration: 19.21 Å; chains: 1; bounding box: 60×41×54 Å